Protein AF-A0A6M0CYT8-F1 (afdb_monomer_lite)

Organism: NCBI:txid2708063

Secondary structure (DSSP, 8-state):
--S-S-EEEEEEETTEEEEEEEPPP---S-SSTT--TTHHHHH--HHHHHHHHHHHHHTHHHHHHHHHHHT--HHHHHHHHHTT-TT--GGG---------PPPEEEETTTEEEE--SEEEEE-TTSS-EEEEESPPPHHHHHHHHHHHHHHH-HHHHHTTTHHHHHHH-SS-HHHHHH-HHHHHHHHHHHHHHTT-S---------

pLDDT: mean 87.31, std 11.35, range [40.25, 97.69]

Structure (mmCIF, N/CA/C/O backbone):
data_AF-A0A6M0CYT8-F1
#
_entry.id   AF-A0A6M0CYT8-F1
#
loop_
_atom_site.group_PDB
_atom_site.id
_atom_site.type_symbol
_atom_site.label_atom_id
_atom_site.label_alt_id
_atom_site.label_comp_id
_atom_site.label_asym_id
_atom_site.label_entity_id
_atom_site.label_seq_id
_atom_site.pdbx_PDB_ins_code
_atom_site.Cartn_x
_atom_site.Cartn_y
_atom_site.Cartn_z
_atom_site.occupancy
_atom_site.B_iso_or_equiv
_atom_site.auth_seq_id
_atom_site.auth_comp_id
_atom_site.auth_asym_id
_atom_site.auth_atom_id
_atom_site.pdbx_PDB_model_num
ATOM 1 N N . PRO A 1 1 ? 0.623 5.449 7.053 1.00 43.06 1 PRO A N 1
ATOM 2 C CA . PRO A 1 1 ? 1.028 6.750 6.464 1.00 43.06 1 PRO A CA 1
ATOM 3 C C . PRO A 1 1 ? 1.103 6.767 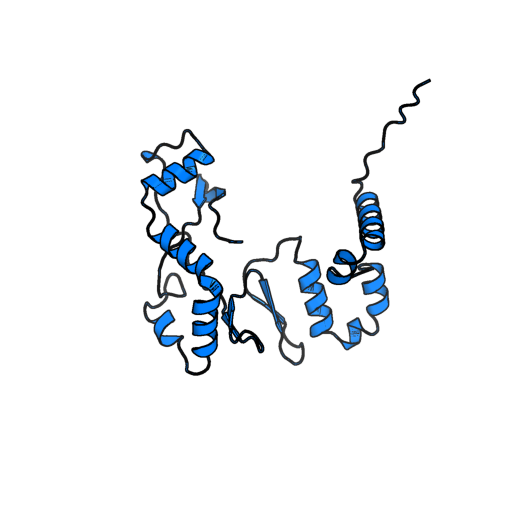4.922 1.00 43.06 1 PRO A C 1
ATOM 5 O O . PRO A 1 1 ? 1.551 7.753 4.360 1.00 43.06 1 PRO A O 1
ATOM 8 N N . PRO A 1 2 ? 0.608 5.729 4.225 1.00 44.44 2 PRO A N 1
ATOM 9 C CA . PRO A 1 2 ? -0.152 5.992 2.986 1.00 44.44 2 PRO A CA 1
ATOM 10 C C . PRO A 1 2 ? -1.570 5.395 2.997 1.00 44.44 2 PRO A C 1
ATOM 12 O O . PRO A 1 2 ? -2.286 5.483 2.012 1.00 44.44 2 PRO A O 1
ATOM 15 N N . MET A 1 3 ? -1.973 4.735 4.090 1.00 51.16 3 MET A N 1
ATOM 16 C CA . MET A 1 3 ? -3.222 3.952 4.150 1.00 51.16 3 MET A CA 1
ATOM 17 C C . MET A 1 3 ? -4.003 4.142 5.455 1.00 51.16 3 MET A C 1
ATOM 19 O O . MET A 1 3 ? -4.868 3.332 5.767 1.00 51.16 3 MET A O 1
ATOM 23 N N . SER A 1 4 ? -3.651 5.146 6.259 1.00 54.53 4 SER A N 1
ATOM 24 C CA . SER A 1 4 ? -4.116 5.249 7.648 1.00 54.53 4 SER A CA 1
ATOM 25 C C . SER A 1 4 ? -4.574 6.640 8.060 1.00 54.53 4 SER A C 1
ATOM 27 O O . SER A 1 4 ? -4.881 6.822 9.224 1.00 54.53 4 SER A O 1
ATOM 29 N N . VAL A 1 5 ? -4.577 7.626 7.158 1.00 68.44 5 VAL A N 1
ATOM 30 C CA . VAL A 1 5 ? -5.128 8.938 7.516 1.00 68.44 5 VAL A CA 1
ATOM 31 C C . VAL A 1 5 ? -6.653 8.836 7.436 1.00 68.44 5 VAL A C 1
ATOM 33 O O . VAL A 1 5 ? -7.154 8.365 6.404 1.00 68.44 5 VAL A O 1
ATOM 36 N N . PRO A 1 6 ? -7.383 9.240 8.492 1.00 79.19 6 PRO A N 1
ATOM 37 C CA . PRO A 1 6 ? -8.833 9.268 8.458 1.00 79.19 6 PRO A CA 1
ATOM 38 C C . PRO A 1 6 ? -9.344 10.120 7.296 1.00 79.19 6 PRO A C 1
ATOM 40 O O . PRO A 1 6 ? -8.908 11.253 7.100 1.00 79.19 6 PRO A O 1
ATOM 43 N N . HIS A 1 7 ? -10.261 9.554 6.527 1.00 84.56 7 HIS A N 1
ATOM 44 C CA . HIS A 1 7 ? -10.969 10.190 5.429 1.00 84.56 7 HIS A CA 1
ATOM 45 C C . HIS A 1 7 ? -12.468 9.951 5.590 1.00 84.56 7 HIS A C 1
ATOM 47 O O . HIS A 1 7 ? -12.890 9.031 6.296 1.00 84.56 7 HIS A O 1
ATOM 53 N N . LEU A 1 8 ? -13.262 10.821 4.967 1.00 89.69 8 LEU A N 1
ATOM 54 C CA . LEU A 1 8 ? -14.717 10.765 4.980 1.00 89.69 8 LEU A CA 1
ATOM 55 C C . LEU A 1 8 ? -15.213 10.231 3.634 1.00 89.69 8 LEU A C 1
ATOM 57 O O . LEU A 1 8 ? -15.073 10.900 2.614 1.00 89.69 8 LEU A O 1
ATOM 61 N N . ASP A 1 9 ? -15.811 9.044 3.657 1.00 89.56 9 ASP A N 1
ATOM 62 C CA . ASP A 1 9 ? -16.339 8.355 2.481 1.00 89.56 9 ASP A CA 1
ATOM 63 C C . ASP A 1 9 ? -17.861 8.236 2.546 1.00 89.56 9 ASP A C 1
ATOM 65 O O . ASP A 1 9 ? -18.441 7.983 3.603 1.00 89.56 9 ASP A O 1
ATOM 69 N N . THR A 1 10 ? -18.509 8.296 1.383 1.00 90.38 10 THR A N 1
ATOM 70 C CA . THR A 1 10 ? -19.904 7.863 1.235 1.00 90.38 10 THR A CA 1
ATOM 71 C C . THR A 1 10 ? -19.948 6.393 0.829 1.00 90.38 10 THR A C 1
ATOM 73 O O . THR A 1 10 ? -19.269 5.975 -0.109 1.00 90.38 10 THR A O 1
ATOM 76 N N . ARG A 1 11 ? -20.776 5.594 1.506 1.00 87.19 11 ARG A N 1
ATOM 77 C CA . ARG A 1 11 ? -21.070 4.203 1.142 1.00 87.19 11 ARG A CA 1
ATOM 78 C C . ARG A 1 11 ? -22.563 3.982 1.005 1.00 87.19 11 ARG A C 1
ATOM 80 O O . ARG A 1 11 ? -23.353 4.573 1.728 1.00 87.19 11 ARG A O 1
ATOM 87 N N . VAL A 1 12 ? -22.934 3.072 0.114 1.00 88.12 12 VAL A N 1
ATOM 88 C CA . VAL A 1 12 ? -24.299 2.558 0.009 1.00 88.12 12 VAL A CA 1
ATOM 89 C C . VAL A 1 12 ? -24.274 1.112 0.486 1.00 88.12 12 VAL A C 1
ATOM 91 O O . VAL A 1 12 ? -23.640 0.267 -0.143 1.00 88.12 12 VAL A O 1
ATOM 94 N N . VAL A 1 13 ? -24.914 0.843 1.622 1.00 82.56 13 VAL A N 1
ATOM 95 C CA . VAL A 1 13 ? -25.005 -0.491 2.232 1.00 82.56 13 VAL A CA 1
ATOM 96 C C . VAL A 1 13 ? -26.479 -0.853 2.327 1.00 82.56 13 VAL A C 1
ATOM 98 O O . VAL A 1 13 ? -27.261 -0.090 2.888 1.00 82.56 13 VAL A O 1
ATOM 101 N N . ASP A 1 14 ? -26.873 -1.977 1.727 1.00 86.00 14 ASP A N 1
ATOM 102 C CA . ASP A 1 14 ? -28.266 -2.449 1.690 1.00 86.00 14 ASP A CA 1
ATOM 103 C C . ASP A 1 14 ? -29.267 -1.373 1.222 1.00 86.00 14 ASP A C 1
ATOM 105 O O . ASP A 1 14 ? -30.348 -1.195 1.783 1.00 86.00 14 ASP A O 1
ATOM 109 N N . GLY A 1 15 ? -28.874 -0.593 0.207 1.00 91.00 15 GLY A N 1
ATOM 110 C CA . GLY A 1 15 ? -29.683 0.498 -0.349 1.00 91.00 15 GLY A CA 1
ATOM 111 C C . GLY A 1 15 ? -29.746 1.764 0.513 1.00 91.00 15 GLY A C 1
ATOM 112 O O . GLY A 1 15 ? -30.404 2.726 0.126 1.00 91.00 15 GLY A O 1
ATOM 113 N N . LYS A 1 16 ? -29.053 1.801 1.657 1.00 90.31 16 LYS A N 1
ATOM 114 C CA . LYS A 1 16 ? -28.963 2.977 2.526 1.00 90.31 16 LYS A CA 1
ATOM 115 C C . LYS A 1 16 ? -27.630 3.682 2.339 1.00 90.31 16 LYS A C 1
ATOM 117 O O . LYS A 1 16 ? -26.566 3.085 2.499 1.00 90.31 16 LYS A O 1
ATOM 122 N N . THR A 1 17 ? -27.693 4.974 2.045 1.00 92.81 17 THR A N 1
ATOM 123 C CA . THR A 1 17 ? -26.518 5.845 2.039 1.00 92.81 17 THR A CA 1
ATOM 124 C C . THR A 1 17 ? -26.042 6.063 3.473 1.00 92.81 17 THR A C 1
ATOM 126 O O . THR A 1 17 ? -26.834 6.349 4.367 1.00 92.81 17 THR A O 1
ATOM 129 N N . SER A 1 18 ? -24.749 5.891 3.710 1.00 89.81 18 SER A N 1
ATOM 130 C CA . SER A 1 18 ? -24.083 6.052 5.001 1.00 89.81 18 SER A CA 1
ATOM 131 C C . SER A 1 18 ? -22.758 6.777 4.803 1.00 89.81 18 SER A C 1
ATOM 133 O O . SER A 1 18 ? -22.112 6.631 3.764 1.00 89.81 18 SER A O 1
ATOM 135 N N . LEU A 1 19 ? -22.341 7.538 5.810 1.00 92.12 19 LEU A N 1
ATOM 136 C CA . LEU A 1 19 ? -21.010 8.130 5.862 1.00 92.12 19 LEU A CA 1
ATOM 137 C C . LEU A 1 19 ? -20.100 7.257 6.724 1.00 92.12 19 LEU A C 1
ATOM 139 O O . LEU A 1 19 ? -20.507 6.766 7.775 1.00 92.12 19 LEU A O 1
ATOM 143 N N . LEU A 1 20 ? -18.865 7.063 6.275 1.00 91.62 20 LEU A N 1
ATOM 144 C CA . LEU A 1 20 ? -17.817 6.383 7.025 1.00 91.62 20 LEU A CA 1
ATOM 145 C C . LEU A 1 20 ? -16.658 7.341 7.234 1.00 91.62 20 LEU A C 1
ATOM 147 O O . LEU A 1 20 ? -16.208 7.983 6.290 1.00 91.62 20 LEU A O 1
ATOM 151 N N . PHE A 1 21 ? -16.157 7.390 8.463 1.00 91.44 21 PHE A N 1
ATOM 152 C CA . PHE A 1 21 ? -14.969 8.155 8.803 1.00 91.44 21 PHE A CA 1
ATOM 153 C C . PHE A 1 21 ? -13.913 7.252 9.432 1.00 91.44 21 PHE A C 1
ATOM 155 O O . PHE A 1 21 ? -14.195 6.513 10.377 1.00 91.44 21 PHE A O 1
ATOM 162 N N . GLY A 1 22 ? -12.702 7.291 8.887 1.00 89.31 22 GLY A N 1
ATOM 163 C CA . GLY A 1 22 ? -11.598 6.427 9.294 1.00 89.31 22 GLY A CA 1
ATOM 164 C C . GLY A 1 22 ? -10.694 6.095 8.106 1.00 89.31 22 GLY A C 1
ATOM 165 O O . GLY A 1 22 ? -10.675 6.847 7.139 1.00 89.31 22 GLY A O 1
ATOM 166 N N . PRO A 1 23 ? -9.937 4.989 8.135 1.00 85.44 23 PRO A N 1
ATOM 167 C CA . PRO A 1 23 ? -9.881 3.980 9.187 1.00 85.44 23 PRO A CA 1
ATOM 168 C C . PRO A 1 23 ? -9.092 4.457 10.412 1.00 85.44 23 PRO A C 1
ATOM 170 O O . PRO A 1 23 ? -8.107 5.174 10.276 1.00 85.44 23 PRO A O 1
ATOM 173 N N . TYR A 1 24 ? -9.488 3.975 11.589 1.00 84.88 24 TYR A N 1
ATOM 174 C CA . TYR A 1 24 ? -8.678 4.039 12.808 1.00 84.88 24 TYR A CA 1
ATOM 175 C C . TYR A 1 24 ? -7.926 2.724 12.995 1.00 84.88 24 TYR A C 1
ATOM 177 O O . TYR A 1 24 ? -8.429 1.657 12.623 1.00 84.88 24 TYR A O 1
ATOM 185 N N . ALA A 1 25 ? -6.730 2.774 13.579 1.00 83.06 25 ALA A N 1
ATOM 186 C CA . ALA A 1 25 ? -5.996 1.550 13.875 1.00 83.06 25 ALA A CA 1
ATOM 187 C C . ALA A 1 25 ? -6.733 0.709 14.932 1.00 83.06 25 ALA A C 1
ATOM 189 O O . ALA A 1 25 ? -7.191 1.215 15.955 1.00 83.06 25 ALA A O 1
ATOM 190 N N . GLY A 1 26 ? -6.810 -0.598 14.686 1.00 81.88 26 GLY A N 1
ATOM 191 C CA . GLY A 1 26 ? -7.241 -1.602 15.654 1.00 81.88 26 GLY A CA 1
ATOM 192 C C . GLY A 1 26 ? -6.118 -2.601 15.924 1.00 81.88 26 GLY A C 1
ATOM 193 O O . GLY A 1 26 ? -5.174 -2.707 15.140 1.00 81.88 26 GLY A O 1
ATOM 194 N N . PHE A 1 27 ? -6.228 -3.360 17.014 1.00 84.88 27 PHE A N 1
ATOM 195 C CA . PHE A 1 27 ? -5.292 -4.439 17.328 1.00 84.88 27 PHE A CA 1
ATOM 196 C C . PHE A 1 27 ? -5.998 -5.796 17.326 1.00 84.88 27 PHE A C 1
ATOM 198 O O . PHE A 1 27 ? -7.022 -5.991 17.979 1.00 84.88 27 PHE A O 1
ATOM 205 N N . THR A 1 28 ? -5.434 -6.754 16.594 1.00 87.19 28 THR A N 1
ATOM 206 C CA . THR A 1 28 ? -5.858 -8.154 16.614 1.00 87.19 28 THR A CA 1
ATOM 207 C C . THR A 1 28 ? -4.688 -9.051 16.226 1.00 87.19 28 THR A C 1
ATOM 209 O O . THR A 1 28 ? -3.827 -8.652 15.446 1.00 87.19 28 THR A O 1
ATOM 212 N N . THR A 1 29 ? -4.657 -10.269 16.763 1.00 89.50 29 THR A N 1
ATOM 213 C CA . THR A 1 29 ? -3.697 -11.306 16.359 1.00 89.50 29 THR A CA 1
ATOM 214 C C . THR A 1 29 ? -4.243 -12.228 15.272 1.00 89.50 29 THR A C 1
ATOM 216 O O . THR A 1 29 ? -3.505 -13.092 14.807 1.00 89.50 29 THR A O 1
ATOM 219 N N . LYS A 1 30 ? -5.511 -12.045 14.870 1.00 90.88 30 LYS A N 1
ATOM 220 C CA . LYS A 1 30 ? -6.155 -12.759 13.762 1.00 90.88 30 LYS A CA 1
ATOM 221 C C . LYS A 1 30 ? -5.718 -12.171 12.427 1.00 90.88 30 LYS A C 1
ATOM 223 O O . LYS A 1 30 ? -5.631 -10.952 12.289 1.00 90.88 30 LYS A O 1
ATOM 228 N N . PHE A 1 31 ? -5.501 -13.024 11.434 1.00 89.38 31 PHE A N 1
ATOM 229 C CA . PHE A 1 31 ? -5.198 -12.583 10.069 1.00 89.38 31 PHE A CA 1
ATOM 230 C C . PHE A 1 31 ? -6.445 -12.488 9.186 1.00 89.38 31 PHE A C 1
ATOM 232 O O . PHE A 1 31 ? -6.442 -11.750 8.201 1.00 89.38 31 PHE A O 1
ATOM 239 N N . LEU A 1 32 ? -7.510 -13.213 9.542 1.00 88.62 32 LEU A N 1
ATOM 240 C CA . LEU A 1 32 ? -8.797 -13.223 8.845 1.00 88.62 32 LEU A CA 1
ATOM 241 C C . LEU A 1 32 ? -9.945 -12.887 9.803 1.00 88.62 32 LEU A C 1
ATOM 243 O O . LEU A 1 32 ? -9.893 -13.219 10.990 1.00 88.62 32 LEU A O 1
ATOM 247 N N . LYS A 1 33 ? -11.043 -12.323 9.273 1.00 85.56 33 LYS A N 1
ATOM 248 C CA . LYS A 1 33 ? -12.243 -11.962 10.061 1.00 85.56 33 LYS A CA 1
ATOM 249 C C . LYS A 1 33 ? -12.743 -13.122 10.938 1.00 85.56 33 LYS A C 1
ATOM 251 O O . LYS A 1 33 ? -13.109 -12.909 12.092 1.00 85.56 33 LYS A O 1
ATOM 256 N N . HIS A 1 34 ? -12.690 -14.343 10.406 1.00 88.81 34 HIS A N 1
ATOM 257 C CA . HIS A 1 34 ? -13.034 -15.592 11.099 1.00 88.81 34 HIS A CA 1
ATOM 258 C C . HIS A 1 34 ? -11.799 -16.465 11.415 1.00 88.81 34 HIS A C 1
ATOM 260 O O . HIS A 1 34 ? -11.910 -17.681 11.506 1.00 88.81 34 HIS A O 1
ATOM 266 N N . GLY A 1 35 ? -10.619 -15.851 11.551 1.00 89.00 35 GLY A N 1
ATOM 267 C CA . GLY A 1 35 ? -9.344 -16.513 11.844 1.00 89.00 35 GLY A CA 1
ATOM 268 C C . GLY A 1 35 ? -9.101 -16.785 13.331 1.00 89.00 35 GLY A C 1
ATOM 269 O O . GLY A 1 35 ? -9.956 -16.524 14.190 1.00 89.00 35 GLY A O 1
ATOM 270 N N . SER A 1 36 ? -7.907 -17.292 13.641 1.00 92.62 36 SER A N 1
ATOM 271 C CA . SER A 1 36 ? -7.515 -17.703 14.990 1.00 92.62 36 SER A CA 1
ATOM 272 C C . SER A 1 36 ? -6.708 -16.624 15.703 1.00 92.62 36 SER A C 1
ATOM 274 O O . SER A 1 36 ? -5.870 -15.947 15.117 1.00 92.62 36 SER A O 1
ATOM 276 N N . PHE A 1 37 ? -6.888 -16.490 17.018 1.00 92.50 37 PHE A N 1
ATOM 277 C CA . PHE A 1 37 ? -6.005 -15.639 17.826 1.00 92.50 37 PHE A CA 1
ATOM 278 C C . PHE A 1 37 ? -4.559 -16.161 17.877 1.00 92.50 37 PHE A C 1
ATOM 280 O O . PHE A 1 37 ? -3.659 -15.430 18.291 1.00 92.50 37 PHE A O 1
ATOM 287 N N . LEU A 1 38 ? -4.343 -17.403 17.434 1.00 95.06 38 LEU A N 1
ATOM 288 C CA . LEU A 1 38 ? -3.028 -18.008 17.272 1.00 95.06 38 LEU A CA 1
ATOM 289 C C . LEU A 1 38 ? -2.388 -17.711 15.908 1.00 95.06 38 LEU A C 1
ATOM 291 O O . LEU A 1 38 ? -1.239 -18.102 15.722 1.00 95.06 38 LEU A O 1
ATOM 295 N N . ASP A 1 39 ? -3.066 -17.017 14.982 1.00 93.00 39 ASP A N 1
ATOM 296 C CA . ASP A 1 39 ? -2.532 -16.752 13.637 1.00 93.00 39 ASP A CA 1
ATOM 297 C C . ASP A 1 39 ? -1.165 -16.048 13.715 1.00 93.00 39 ASP A C 1
ATOM 299 O O . ASP A 1 39 ? -0.183 -16.541 13.159 1.00 93.00 39 ASP A O 1
ATOM 303 N N . LEU A 1 40 ? -1.061 -14.948 14.476 1.00 91.12 40 LEU A N 1
ATOM 304 C CA . LEU A 1 40 ? 0.210 -14.241 14.658 1.00 91.12 40 LEU A CA 1
ATOM 305 C C . LEU A 1 40 ? 1.284 -15.108 15.351 1.00 91.12 40 LEU A C 1
ATOM 307 O O . LEU A 1 40 ? 2.352 -15.262 14.756 1.00 91.12 40 LEU A O 1
ATOM 311 N N . PRO A 1 41 ? 1.059 -15.711 16.539 1.00 92.81 41 PRO A N 1
ATOM 312 C CA . PRO A 1 41 ? 2.054 -16.581 17.172 1.00 92.81 41 PRO A CA 1
ATOM 313 C C . PRO A 1 41 ? 2.548 -17.726 16.280 1.00 92.81 41 PRO A C 1
ATOM 315 O O . PRO A 1 41 ? 3.751 -17.950 16.179 1.00 92.81 41 PRO A O 1
ATOM 318 N N . LEU A 1 42 ? 1.637 -18.422 15.593 1.00 94.44 42 LEU A N 1
ATOM 319 C CA . LEU A 1 42 ? 1.971 -19.559 14.727 1.00 94.44 42 LEU A CA 1
ATOM 320 C C . LEU A 1 42 ? 2.622 -19.130 13.404 1.00 94.44 42 LEU A C 1
ATOM 322 O O . LEU A 1 42 ? 3.238 -19.949 12.718 1.00 94.44 42 LEU A O 1
ATOM 326 N N . SER A 1 43 ? 2.511 -17.852 13.033 1.00 92.50 43 SER A N 1
ATOM 327 C CA . SER A 1 43 ? 3.213 -17.300 11.873 1.00 92.50 43 SER A CA 1
ATOM 328 C C . SER A 1 43 ? 4.708 -17.092 12.118 1.00 92.50 43 SER A C 1
ATOM 330 O O . SER A 1 43 ? 5.477 -17.031 11.155 1.00 92.50 43 SER A O 1
ATOM 332 N N . VAL A 1 44 ? 5.140 -17.006 13.381 1.00 92.88 44 VAL A N 1
ATOM 333 C CA . VAL A 1 44 ? 6.546 -16.793 13.735 1.00 92.88 44 VAL A CA 1
ATOM 334 C C . VAL A 1 44 ? 7.342 -18.067 13.466 1.00 92.88 44 VAL A C 1
ATOM 336 O O . VAL A 1 44 ? 7.050 -19.142 13.983 1.00 92.88 44 VAL A O 1
ATOM 339 N N . ARG A 1 45 ? 8.378 -17.949 12.636 1.00 93.56 45 ARG A N 1
ATOM 340 C CA . ARG A 1 45 ? 9.273 -19.038 12.232 1.00 93.56 45 ARG A CA 1
ATOM 341 C C . ARG A 1 45 ? 10.714 -18.558 12.327 1.00 93.56 45 ARG A C 1
ATOM 343 O O . ARG A 1 45 ? 10.995 -17.393 12.070 1.00 93.56 45 ARG A O 1
ATOM 350 N N . ALA A 1 46 ? 11.662 -19.461 12.571 1.00 94.06 46 ALA A N 1
ATOM 351 C CA . ALA A 1 46 ? 13.085 -19.102 12.645 1.00 94.06 46 ALA A CA 1
ATOM 352 C C . ALA A 1 46 ? 13.566 -18.260 11.440 1.00 94.06 46 ALA A C 1
ATOM 354 O O . ALA A 1 46 ? 14.327 -17.309 11.599 1.00 94.06 46 ALA A O 1
ATOM 355 N N . GLY A 1 47 ? 13.050 -18.550 10.240 1.00 91.81 47 GLY A N 1
ATOM 356 C CA . GLY A 1 47 ? 13.384 -17.822 9.014 1.00 91.81 47 GLY A CA 1
ATOM 357 C C . GLY A 1 47 ? 12.810 -16.402 8.884 1.00 91.81 47 GLY A C 1
ATOM 358 O O . GLY A 1 47 ? 13.302 -15.654 8.040 1.00 91.81 47 GLY A O 1
ATOM 359 N N . ASN A 1 48 ? 11.800 -16.010 9.676 1.00 92.88 48 ASN A N 1
ATOM 360 C CA . ASN A 1 48 ? 11.167 -14.684 9.595 1.00 92.88 48 ASN A CA 1
ATOM 361 C C . ASN A 1 48 ? 11.372 -13.794 10.835 1.00 92.88 48 ASN A C 1
ATOM 363 O O . ASN A 1 48 ? 11.107 -12.597 10.744 1.00 92.88 48 ASN A O 1
ATOM 367 N N . ILE A 1 49 ? 11.939 -14.317 11.929 1.00 93.81 49 ILE A N 1
ATOM 368 C CA . ILE A 1 49 ? 12.250 -13.532 13.139 1.00 93.81 49 ILE A CA 1
ATOM 369 C C . ILE A 1 49 ? 13.160 -12.340 12.816 1.00 93.81 49 ILE A C 1
ATOM 371 O O . ILE A 1 49 ? 12.862 -11.216 13.208 1.00 93.81 49 ILE A O 1
ATOM 375 N N . GLY A 1 50 ? 14.246 -12.563 12.066 1.00 94.19 50 GLY A N 1
ATOM 376 C CA . GLY A 1 50 ? 15.174 -11.492 11.679 1.00 94.19 50 GLY A CA 1
ATOM 377 C C . GLY A 1 50 ? 14.474 -10.339 10.942 1.00 94.19 50 GLY A C 1
ATOM 378 O O . GLY A 1 50 ? 14.556 -9.199 11.398 1.00 94.19 50 GLY A O 1
ATOM 379 N N . PRO A 1 51 ? 13.735 -10.616 9.849 1.00 94.56 51 PRO A N 1
ATOM 380 C CA . PRO A 1 51 ? 12.921 -9.609 9.173 1.00 94.56 51 PRO A CA 1
ATOM 381 C C . PRO A 1 51 ? 11.890 -8.908 10.072 1.00 94.56 51 PRO A C 1
ATOM 383 O O . PRO A 1 51 ? 11.743 -7.691 9.975 1.00 94.56 51 PRO A O 1
ATOM 386 N N . MET A 1 52 ? 11.199 -9.637 10.958 1.00 92.62 52 MET A N 1
ATOM 387 C CA . MET A 1 52 ? 10.228 -9.047 11.893 1.00 92.62 52 MET A CA 1
ATOM 388 C C . MET A 1 52 ? 10.891 -8.056 12.856 1.00 92.62 52 MET A C 1
ATOM 390 O O . MET A 1 52 ? 10.380 -6.955 13.048 1.00 92.62 52 MET A O 1
ATOM 394 N N . LEU A 1 53 ? 12.045 -8.417 13.425 1.00 93.19 53 LEU A N 1
ATOM 395 C CA . LEU A 1 53 ? 12.800 -7.549 14.331 1.00 93.19 53 LEU A CA 1
ATOM 396 C C . LEU A 1 53 ? 13.371 -6.323 13.613 1.00 93.19 53 LEU A C 1
ATOM 398 O O . LEU A 1 53 ? 13.323 -5.225 14.157 1.00 93.19 53 LEU A O 1
ATOM 402 N N . ALA A 1 54 ? 13.868 -6.485 12.383 1.00 93.62 54 ALA A N 1
ATOM 403 C CA . ALA A 1 54 ? 14.339 -5.364 11.571 1.00 93.62 54 ALA A CA 1
ATOM 404 C C . ALA A 1 54 ? 13.217 -4.345 11.323 1.00 93.62 54 ALA A C 1
ATOM 406 O O . ALA A 1 54 ? 13.391 -3.154 11.569 1.00 93.62 54 ALA A O 1
ATOM 407 N N . VAL A 1 55 ? 12.027 -4.819 10.943 1.00 91.88 55 VAL A N 1
ATOM 408 C CA . VAL A 1 55 ? 10.849 -3.959 10.788 1.00 91.88 55 VAL A CA 1
ATOM 409 C C . VAL A 1 55 ? 10.459 -3.285 12.101 1.00 91.88 55 VAL A C 1
ATOM 411 O O . VAL A 1 55 ? 10.193 -2.082 12.103 1.00 91.88 55 VAL A O 1
ATOM 414 N N . ALA A 1 56 ? 10.461 -4.029 13.207 1.00 90.12 56 ALA A N 1
ATOM 415 C CA . ALA A 1 56 ? 10.184 -3.491 14.533 1.00 90.12 56 ALA A CA 1
ATOM 416 C C . ALA A 1 56 ? 11.247 -2.490 15.012 1.00 90.12 56 ALA A C 1
ATOM 418 O O . ALA A 1 56 ? 10.976 -1.723 15.917 1.00 90.12 56 ALA A O 1
ATOM 419 N N . ARG A 1 57 ? 12.446 -2.449 14.434 1.00 92.56 57 ARG A N 1
ATOM 420 C CA . ARG A 1 57 ? 13.427 -1.391 14.708 1.00 92.56 57 ARG A CA 1
ATOM 421 C C . ARG A 1 57 ? 13.204 -0.183 13.796 1.00 92.56 57 ARG A C 1
ATOM 423 O O . ARG A 1 57 ? 13.215 0.952 14.258 1.00 92.56 57 ARG A O 1
ATOM 430 N N . ASP A 1 58 ? 12.980 -0.432 12.509 1.00 91.56 58 ASP A N 1
ATOM 431 C CA . ASP A 1 58 ? 13.043 0.595 11.462 1.00 91.56 58 ASP A CA 1
ATOM 432 C C . ASP A 1 58 ? 11.731 1.376 11.269 1.00 91.56 58 ASP A C 1
ATOM 434 O O . ASP A 1 58 ? 11.698 2.336 10.506 1.00 91.56 58 ASP A O 1
ATOM 438 N N . ASN A 1 59 ? 10.639 0.980 11.935 1.00 89.62 59 ASN A N 1
ATOM 439 C CA . ASN A 1 59 ? 9.304 1.562 11.731 1.00 89.62 59 ASN A CA 1
ATOM 440 C C . ASN A 1 59 ? 8.678 2.096 13.030 1.00 89.62 59 ASN A C 1
ATOM 442 O O . ASN A 1 59 ? 7.464 2.018 13.219 1.00 89.62 59 ASN A O 1
ATOM 446 N N . MET A 1 60 ? 9.494 2.642 13.936 1.00 89.69 60 MET A N 1
ATOM 447 C CA . MET A 1 60 ? 9.016 3.129 15.237 1.00 89.69 60 MET A CA 1
ATOM 448 C C . MET A 1 60 ? 8.008 4.263 15.163 1.00 89.69 60 MET A C 1
ATOM 450 O O . MET A 1 60 ? 7.032 4.229 15.910 1.00 89.69 60 MET A O 1
ATOM 454 N N . ASP A 1 61 ? 8.153 5.184 14.216 1.00 89.25 61 ASP A N 1
ATOM 455 C CA . ASP A 1 61 ? 7.163 6.245 14.023 1.00 89.25 61 ASP A CA 1
ATOM 456 C C . ASP A 1 61 ? 5.794 5.678 13.638 1.00 89.25 61 ASP A C 1
ATOM 458 O O . ASP A 1 61 ? 4.765 6.095 14.171 1.00 89.25 61 ASP A O 1
ATOM 462 N N . LEU A 1 62 ? 5.778 4.666 12.764 1.00 87.25 62 LEU A N 1
ATOM 463 C CA . LEU A 1 62 ? 4.549 3.987 12.374 1.00 87.25 62 LEU A CA 1
ATOM 464 C C . LEU A 1 62 ? 3.935 3.223 13.546 1.00 87.25 62 LEU A C 1
ATOM 466 O O . LEU A 1 62 ? 2.741 3.356 13.798 1.00 87.25 62 LEU A O 1
ATOM 470 N N . THR A 1 63 ? 4.728 2.437 14.270 1.00 87.00 63 THR A N 1
ATOM 471 C CA . THR A 1 63 ? 4.230 1.693 15.433 1.00 87.00 63 THR A CA 1
ATOM 472 C C . THR A 1 63 ? 3.664 2.642 16.481 1.00 87.00 63 THR A C 1
ATOM 474 O O . THR A 1 63 ? 2.559 2.418 16.967 1.00 87.00 63 THR A O 1
ATOM 477 N N . LYS A 1 64 ? 4.368 3.738 16.781 1.00 89.00 64 LYS A N 1
ATOM 478 C CA . LYS A 1 64 ? 3.900 4.774 17.705 1.00 89.00 64 LYS A CA 1
ATOM 479 C C . LYS A 1 64 ? 2.579 5.383 17.237 1.00 89.00 64 LYS A C 1
ATOM 481 O O . LYS A 1 64 ? 1.655 5.504 18.036 1.00 89.00 64 LYS A O 1
ATOM 486 N N . TYR A 1 65 ? 2.475 5.716 15.952 1.00 88.06 65 TYR A N 1
ATOM 487 C CA . TYR A 1 65 ? 1.242 6.227 15.361 1.00 88.06 65 TYR A CA 1
ATOM 488 C C . TYR A 1 65 ? 0.080 5.231 15.515 1.00 88.06 65 TYR A C 1
ATOM 490 O O . TYR A 1 65 ? -0.971 5.593 16.038 1.00 88.06 65 TYR A O 1
ATOM 498 N N . LEU A 1 66 ? 0.276 3.959 15.156 1.00 87.88 66 LEU A N 1
ATOM 499 C CA . LEU A 1 66 ? -0.761 2.925 15.273 1.00 87.88 66 LEU A CA 1
ATOM 500 C C . LEU A 1 66 ? -1.187 2.690 16.726 1.00 87.88 66 LEU A C 1
ATOM 502 O O . LEU A 1 66 ? -2.377 2.560 16.994 1.00 87.88 66 LEU A O 1
ATOM 506 N N . VAL A 1 67 ? -0.241 2.673 17.669 1.00 88.00 67 VAL A N 1
ATOM 507 C CA . VAL A 1 67 ? -0.556 2.572 19.101 1.00 88.00 67 VAL A CA 1
ATOM 508 C C . VAL A 1 67 ? -1.392 3.768 19.548 1.00 88.00 67 VAL A C 1
ATOM 510 O O . VAL A 1 67 ? -2.393 3.580 20.234 1.00 88.00 67 VAL A O 1
ATOM 513 N N . SER A 1 68 ? -1.036 4.983 19.119 1.00 88.25 68 SER A N 1
ATOM 514 C CA . SER A 1 68 ? -1.803 6.181 19.472 1.00 88.25 68 SER A CA 1
ATOM 515 C C . SER A 1 68 ? -3.241 6.125 18.951 1.00 88.25 68 SER A C 1
ATOM 517 O O . SER A 1 68 ? -4.163 6.421 19.700 1.00 88.25 68 SER A O 1
ATOM 519 N N . GLU A 1 69 ? -3.444 5.653 17.720 1.00 87.75 69 GLU A N 1
ATOM 520 C CA . GLU A 1 69 ? -4.762 5.468 17.102 1.00 87.75 69 GLU A CA 1
ATOM 521 C C . GLU A 1 69 ? -5.609 4.401 17.821 1.00 87.75 69 GLU A C 1
ATOM 523 O O . GLU A 1 69 ? -6.804 4.601 18.057 1.00 87.75 69 GLU A O 1
ATOM 528 N N . VAL A 1 70 ? -4.993 3.285 18.234 1.00 87.75 70 VAL A N 1
ATOM 529 C CA . VAL A 1 70 ? -5.670 2.235 19.020 1.00 87.75 70 VAL A CA 1
ATOM 530 C C . VAL A 1 70 ? -6.131 2.777 20.374 1.00 87.75 70 VAL A C 1
ATOM 532 O O . VAL A 1 70 ? -7.218 2.437 20.839 1.00 87.75 70 VAL A O 1
ATOM 535 N N . MET A 1 71 ? -5.322 3.636 20.997 1.00 90.31 71 MET A N 1
ATOM 536 C CA . MET A 1 71 ? -5.613 4.234 22.301 1.00 90.31 71 MET A CA 1
ATOM 537 C C . MET A 1 71 ? -6.621 5.390 22.246 1.00 90.31 71 MET A C 1
ATOM 539 O O . MET A 1 71 ? -7.037 5.861 23.304 1.00 90.31 71 MET A O 1
ATOM 543 N N . GLN A 1 72 ? -7.030 5.851 21.057 1.00 90.12 72 GLN A N 1
ATOM 544 C CA . GLN A 1 72 ? -7.975 6.962 20.946 1.00 90.12 72 GLN A CA 1
ATOM 545 C C . GLN A 1 72 ? -9.340 6.632 21.562 1.00 90.12 72 GLN A C 1
ATOM 547 O O . GLN A 1 72 ? -9.905 5.550 21.358 1.00 90.12 72 GLN A O 1
ATOM 552 N N . SER A 1 73 ? -9.910 7.603 22.274 1.00 92.31 73 SER A N 1
ATOM 553 C CA . SER A 1 73 ? -11.295 7.555 22.744 1.00 92.31 73 SER A CA 1
ATOM 554 C C . SER A 1 73 ? -12.278 7.884 21.612 1.00 92.31 73 SER A C 1
ATOM 556 O O . SER A 1 73 ? -11.909 8.467 20.594 1.00 92.31 73 SER A O 1
ATOM 558 N N . MET A 1 74 ? -13.560 7.540 21.781 1.00 91.06 74 MET A N 1
ATOM 559 C CA . MET A 1 74 ? -14.604 7.945 20.824 1.00 91.06 74 MET A CA 1
ATOM 560 C C . MET A 1 74 ? -14.673 9.472 20.662 1.00 91.06 74 MET A C 1
ATOM 562 O O . MET A 1 74 ? -14.877 9.965 19.559 1.00 91.06 74 MET A O 1
ATOM 566 N N . GLU A 1 75 ? -14.447 10.225 21.738 1.00 93.06 75 GLU A N 1
ATOM 567 C CA . GLU A 1 75 ? -14.449 11.689 21.707 1.00 93.06 75 GLU A CA 1
ATOM 568 C C . GLU A 1 75 ? -13.310 12.254 20.849 1.00 93.06 75 GLU A C 1
ATOM 570 O O . GLU A 1 75 ? -13.557 13.112 20.008 1.00 93.06 75 GLU A O 1
ATOM 575 N N . GLN A 1 76 ? -12.092 11.715 20.969 1.00 93.44 76 GLN A N 1
ATOM 576 C CA . GLN A 1 76 ? -10.951 12.118 20.132 1.00 93.44 76 GLN A CA 1
ATOM 577 C C . GLN A 1 76 ? -11.181 11.793 18.648 1.00 93.44 76 GLN A C 1
ATOM 579 O O . GLN A 1 76 ? -10.809 12.563 17.755 1.00 93.44 76 GLN A O 1
ATOM 584 N N . ARG A 1 77 ? -11.840 10.661 18.369 1.00 92.75 77 ARG A N 1
ATOM 585 C CA . ARG A 1 77 ? -12.253 10.292 17.008 1.00 92.75 77 ARG A CA 1
ATOM 586 C C . ARG A 1 77 ? -13.281 11.280 16.453 1.00 92.75 77 ARG A C 1
ATOM 588 O O . ARG A 1 77 ? -13.111 11.767 15.337 1.00 92.75 77 ARG A O 1
ATOM 595 N N . LEU A 1 78 ? -14.291 11.640 17.248 1.00 94.00 78 LEU A N 1
ATOM 596 C CA . LEU A 1 78 ? -15.295 12.646 16.889 1.00 94.00 78 LEU A CA 1
ATOM 597 C C . LEU A 1 78 ? -14.689 14.042 16.707 1.00 94.00 78 LEU A C 1
ATOM 599 O O . LEU A 1 78 ? -15.088 14.761 15.796 1.00 94.00 78 LEU A O 1
ATOM 603 N N . GLU A 1 79 ? -13.707 14.433 17.519 1.00 94.38 79 GLU A N 1
ATOM 604 C CA . GLU A 1 79 ? -12.981 15.693 17.335 1.00 94.38 79 GLU A CA 1
ATOM 605 C C . GLU A 1 79 ? -12.247 15.711 15.988 1.00 94.38 79 GLU A C 1
ATOM 607 O O . GLU A 1 79 ? -12.314 16.693 15.249 1.00 94.38 79 GLU A O 1
ATOM 612 N N . SER A 1 80 ? -11.612 14.593 15.623 1.00 92.94 80 SER A N 1
ATOM 613 C CA . SER A 1 80 ? -10.960 14.438 14.320 1.00 92.94 80 SER A CA 1
ATOM 614 C C . SER A 1 80 ? -11.966 14.527 13.170 1.00 92.94 80 SER A C 1
ATOM 616 O O . SER A 1 80 ? -11.694 15.200 12.179 1.00 92.94 80 SER A O 1
ATOM 618 N N . LEU A 1 81 ? -13.144 13.913 13.319 1.00 94.06 81 LEU A N 1
ATOM 619 C CA . LEU A 1 81 ? -14.239 14.009 12.351 1.00 94.06 81 LEU A CA 1
ATOM 620 C C . LEU A 1 81 ? -14.733 15.448 12.193 1.00 94.06 81 LEU A C 1
ATOM 622 O O . LEU A 1 81 ? -14.945 15.896 11.071 1.00 94.06 81 LEU A O 1
ATOM 626 N N . ARG A 1 82 ? -14.876 16.195 13.292 1.00 95.12 82 ARG A N 1
ATOM 627 C CA . ARG A 1 82 ? -15.350 17.588 13.262 1.00 95.12 82 ARG A CA 1
ATOM 628 C C . ARG A 1 82 ? -14.432 18.531 12.490 1.00 95.12 82 ARG A C 1
ATOM 630 O O . ARG A 1 82 ? -14.887 19.579 12.049 1.00 95.12 82 ARG A O 1
ATOM 637 N N . ARG A 1 83 ? -13.173 18.149 12.254 1.00 93.25 83 ARG A N 1
ATOM 638 C CA . ARG A 1 83 ? -12.274 18.880 11.343 1.00 93.25 83 ARG A CA 1
ATOM 639 C C . ARG A 1 83 ? -12.701 18.772 9.875 1.00 93.25 83 ARG A C 1
ATOM 641 O O . ARG A 1 83 ? -12.380 19.662 9.099 1.00 93.25 83 ARG A O 1
ATOM 648 N N . PHE A 1 84 ? -13.421 17.711 9.507 1.00 91.00 84 PHE A N 1
ATOM 649 C CA . PHE A 1 84 ? -13.985 17.497 8.169 1.00 91.00 84 PHE A CA 1
ATOM 650 C C . PHE A 1 84 ? -15.470 17.867 8.104 1.00 91.00 84 PHE A C 1
ATOM 652 O O . PHE A 1 84 ? -15.921 18.425 7.109 1.00 91.00 84 PHE A O 1
ATOM 659 N N . TYR A 1 85 ? -16.225 17.563 9.162 1.00 93.69 85 TYR A N 1
ATOM 660 C CA . TYR A 1 85 ? -17.657 17.829 9.265 1.00 93.69 85 TYR A CA 1
ATOM 661 C C . TYR A 1 85 ? -18.006 18.428 10.641 1.00 93.69 85 TYR A C 1
ATOM 663 O O . TYR A 1 85 ? -18.324 17.685 11.574 1.00 93.69 85 TYR A O 1
ATOM 671 N N . PRO A 1 86 ? -17.938 19.766 10.796 1.00 94.75 86 PRO A N 1
ATOM 672 C CA . PRO A 1 86 ? -18.086 20.442 12.091 1.00 94.75 86 PRO A CA 1
ATOM 673 C C . PRO A 1 86 ? -19.400 20.158 12.827 1.00 94.75 86 PRO A C 1
ATOM 675 O O . PRO A 1 86 ? -19.428 20.153 14.056 1.00 94.75 86 PRO A O 1
ATOM 678 N N . GLU A 1 87 ? -20.474 19.880 12.090 1.00 94.69 87 GLU A N 1
ATOM 679 C CA . GLU A 1 87 ? -21.811 19.622 12.637 1.00 94.69 87 GLU A CA 1
ATOM 680 C C . GLU A 1 87 ? -22.011 18.172 13.115 1.00 94.69 87 GLU A C 1
ATOM 682 O O . GLU A 1 87 ? -23.108 17.802 13.532 1.00 94.69 87 GLU A O 1
ATOM 687 N N . ALA A 1 88 ? -20.967 17.333 13.084 1.00 94.31 88 ALA A N 1
ATOM 688 C CA . ALA A 1 88 ? -21.044 15.949 13.537 1.00 94.31 88 ALA A CA 1
ATOM 689 C C . ALA A 1 88 ? -21.479 15.839 15.015 1.00 94.31 88 ALA A C 1
ATOM 691 O O . ALA A 1 88 ? -20.744 16.210 15.947 1.00 94.31 88 ALA A O 1
ATOM 692 N N . LYS A 1 89 ? -22.665 15.258 15.232 1.00 94.50 89 LYS A N 1
ATOM 693 C CA . LYS A 1 89 ? -23.216 14.942 16.556 1.00 94.50 89 LYS A CA 1
ATOM 694 C C . LYS A 1 89 ? -22.838 13.528 16.962 1.00 94.50 89 LYS A C 1
ATOM 696 O O . LYS A 1 89 ? -22.942 12.613 16.163 1.00 94.50 89 LYS A O 1
ATOM 701 N N . ALA A 1 90 ? -22.434 13.328 18.213 1.00 94.00 90 ALA A N 1
ATOM 702 C CA . ALA A 1 90 ? -21.950 12.027 18.682 1.00 94.00 90 ALA A CA 1
ATOM 703 C C . ALA A 1 90 ? -22.975 10.888 18.508 1.00 94.00 90 ALA A C 1
ATOM 705 O O . ALA A 1 90 ? -22.589 9.768 18.198 1.00 94.00 90 ALA A O 1
ATOM 706 N N . GLU A 1 91 ? -24.264 11.187 18.679 1.00 95.38 91 GLU A N 1
ATOM 707 C CA . GLU A 1 91 ? -25.382 10.236 18.582 1.00 95.38 91 GLU A CA 1
ATOM 708 C C . GLU A 1 91 ? -25.591 9.638 17.182 1.00 95.38 91 GLU A C 1
ATOM 710 O O . GLU A 1 91 ? -26.102 8.525 17.067 1.00 95.38 91 GLU A O 1
ATOM 715 N N . ASP A 1 92 ? -25.128 10.324 16.135 1.00 93.88 92 ASP A N 1
ATOM 716 C CA . ASP A 1 92 ? -25.249 9.866 14.747 1.00 93.88 92 ASP A CA 1
ATOM 717 C C . ASP A 1 92 ? -24.130 8.890 14.345 1.00 93.88 92 ASP A C 1
ATOM 719 O O . ASP A 1 92 ? -24.174 8.287 13.269 1.00 93.88 92 ASP A O 1
ATOM 723 N N . TRP A 1 93 ? -23.109 8.725 15.193 1.00 93.62 93 TRP A N 1
ATOM 724 C CA . TRP A 1 93 ? -21.900 7.974 14.867 1.00 93.62 93 TRP A CA 1
ATOM 725 C C . TRP A 1 93 ? -21.686 6.812 15.824 1.00 93.62 93 TRP A C 1
ATOM 727 O O . TRP A 1 93 ? -21.720 6.944 17.045 1.00 93.62 93 TRP A O 1
ATOM 737 N N . ARG A 1 94 ? -21.362 5.655 15.250 1.00 91.75 94 ARG A N 1
ATOM 738 C CA . ARG A 1 94 ? -20.942 4.472 15.998 1.00 91.75 94 ARG A CA 1
ATOM 739 C C . ARG A 1 94 ? -19.693 3.873 15.379 1.00 91.75 94 ARG A C 1
ATOM 741 O O . ARG A 1 94 ? -19.450 4.017 14.182 1.00 91.75 94 ARG A O 1
ATOM 748 N N . LEU A 1 95 ? -18.910 3.188 16.202 1.00 90.12 95 LEU A N 1
ATOM 749 C CA . LEU A 1 95 ? -17.752 2.448 15.723 1.00 90.12 95 LEU A CA 1
ATOM 750 C C . LEU A 1 95 ? -18.209 1.179 15.014 1.00 90.12 95 LEU A C 1
ATOM 752 O O . LEU A 1 95 ? -19.012 0.421 15.551 1.00 90.12 95 LEU A O 1
ATOM 756 N N . GLU A 1 96 ? -17.641 0.942 13.837 1.00 87.75 96 GLU A N 1
ATOM 757 C CA . GLU A 1 96 ? -17.839 -0.287 13.082 1.00 87.75 96 GLU A CA 1
ATOM 758 C C . GLU A 1 96 ? -16.499 -0.916 12.714 1.00 87.75 96 GLU A C 1
ATOM 760 O O . GLU A 1 96 ? -15.535 -0.237 12.351 1.00 87.75 96 GLU A O 1
ATOM 765 N N . VAL A 1 97 ? -16.434 -2.244 12.797 1.00 84.69 97 VAL A N 1
ATOM 766 C CA . VAL A 1 97 ? -15.220 -2.996 12.469 1.00 84.69 97 VAL A CA 1
ATOM 767 C C . VAL A 1 97 ? -15.155 -3.203 10.955 1.00 84.69 97 VAL A C 1
ATOM 769 O O . VAL A 1 97 ? -15.763 -4.122 10.409 1.00 84.69 97 VAL A O 1
ATOM 772 N N . ALA A 1 98 ? -14.377 -2.355 10.280 1.00 77.44 98 ALA A N 1
ATOM 773 C CA . ALA A 1 98 ? -14.271 -2.302 8.817 1.00 77.44 98 ALA A CA 1
ATOM 774 C C . ALA A 1 98 ? -13.484 -3.466 8.170 1.00 77.44 98 ALA A C 1
ATOM 776 O O . ALA A 1 98 ? -13.399 -3.551 6.946 1.00 77.44 98 ALA A O 1
ATOM 777 N N . GLY A 1 99 ? -12.912 -4.373 8.968 1.00 80.69 99 GLY A N 1
ATOM 778 C CA . GLY A 1 99 ? -12.181 -5.547 8.489 1.00 80.69 99 GLY A CA 1
ATOM 779 C C . GLY A 1 99 ? -10.799 -5.690 9.117 1.00 80.69 99 GLY A C 1
ATOM 780 O O . GLY A 1 99 ? -10.480 -5.056 10.119 1.00 80.69 99 GLY A O 1
ATOM 781 N N . GLN A 1 100 ? -9.986 -6.571 8.538 1.00 80.50 100 GLN A N 1
ATOM 782 C CA . GLN A 1 100 ? -8.629 -6.849 8.998 1.00 80.50 100 GLN A CA 1
ATOM 783 C C . GLN A 1 100 ? -7.674 -6.785 7.820 1.00 80.50 100 GLN A C 1
ATOM 785 O O . GLN A 1 100 ? -7.973 -7.281 6.733 1.00 80.50 100 GLN A O 1
ATOM 790 N N . ARG A 1 101 ? -6.516 -6.173 8.053 1.00 80.06 101 ARG A N 1
ATOM 791 C CA . ARG A 1 101 ? -5.469 -6.050 7.052 1.00 80.06 101 ARG A CA 1
ATOM 792 C C . ARG A 1 101 ? -4.137 -6.430 7.668 1.00 80.06 101 ARG A C 1
ATOM 794 O O . ARG A 1 101 ? -3.687 -5.793 8.614 1.00 80.06 101 ARG A O 1
ATOM 801 N N . VAL A 1 102 ? -3.504 -7.446 7.095 1.00 83.81 102 VAL A N 1
ATOM 802 C CA . VAL A 1 102 ? -2.145 -7.850 7.455 1.00 83.81 102 VAL A CA 1
ATOM 803 C C . VAL A 1 102 ? -1.164 -7.145 6.524 1.00 83.81 102 VAL A C 1
ATOM 805 O O . VAL A 1 102 ? -1.417 -7.028 5.323 1.00 83.81 102 VAL A O 1
ATOM 808 N N . GLN A 1 103 ? -0.051 -6.663 7.078 1.00 83.81 103 GLN A N 1
ATOM 809 C CA . GLN A 1 103 ? 1.019 -6.051 6.297 1.00 83.81 103 GLN A CA 1
ATOM 810 C C . GLN A 1 103 ? 2.124 -7.065 5.999 1.00 83.81 103 GLN A C 1
ATOM 812 O O . GLN A 1 103 ? 2.529 -7.831 6.872 1.00 83.81 103 GLN A O 1
ATOM 817 N N . ILE A 1 104 ? 2.624 -7.056 4.764 1.00 85.75 104 ILE A N 1
ATOM 818 C CA . ILE A 1 104 ? 3.697 -7.952 4.328 1.00 85.75 104 ILE A CA 1
ATOM 819 C C . ILE A 1 104 ? 5.047 -7.424 4.827 1.00 85.75 104 ILE A C 1
ATOM 821 O O . ILE A 1 104 ? 5.379 -6.252 4.631 1.00 85.75 104 ILE A O 1
ATOM 825 N N . ILE A 1 105 ? 5.845 -8.314 5.421 1.00 89.19 105 ILE A N 1
ATOM 826 C CA . ILE A 1 105 ? 7.258 -8.079 5.727 1.00 89.19 105 ILE A CA 1
ATOM 827 C C . ILE A 1 105 ? 8.100 -8.858 4.721 1.00 89.19 105 ILE A C 1
ATOM 829 O O . ILE A 1 105 ? 8.023 -10.086 4.653 1.00 89.19 105 ILE A O 1
ATOM 833 N N . LYS A 1 106 ? 8.917 -8.144 3.948 1.00 86.94 106 LYS A N 1
ATOM 834 C CA . LYS A 1 106 ? 9.827 -8.733 2.963 1.00 86.94 106 LYS A CA 1
ATOM 835 C C . LYS A 1 106 ? 11.233 -8.800 3.533 1.00 86.94 106 LYS A C 1
ATOM 837 O O . LYS A 1 106 ? 11.676 -7.877 4.212 1.00 86.94 106 LYS A O 1
ATOM 842 N N . LYS A 1 107 ? 11.949 -9.883 3.232 1.00 89.81 107 LYS A N 1
ATOM 843 C CA . LYS A 1 107 ? 13.376 -9.988 3.536 1.00 89.81 107 LYS A CA 1
ATOM 844 C C . LYS A 1 107 ? 14.154 -9.103 2.569 1.00 89.81 107 LYS A C 1
ATOM 846 O O . LYS A 1 107 ? 14.032 -9.267 1.357 1.00 89.81 107 LYS A O 1
ATOM 851 N N . ASP A 1 108 ? 14.959 -8.202 3.112 1.00 90.44 108 ASP A N 1
ATOM 852 C CA . ASP A 1 108 ? 15.802 -7.306 2.325 1.00 90.44 108 ASP A CA 1
ATOM 853 C C . ASP A 1 108 ? 17.287 -7.630 2.565 1.00 90.44 108 ASP A C 1
ATOM 855 O O . ASP A 1 108 ? 17.682 -7.776 3.725 1.00 90.44 108 ASP A O 1
ATOM 859 N N . PRO A 1 109 ? 18.128 -7.741 1.518 1.00 88.75 109 PRO A N 1
ATOM 860 C CA . PRO A 1 109 ? 19.546 -8.065 1.684 1.00 88.75 109 PRO A CA 1
ATOM 861 C C . PRO A 1 109 ? 20.342 -7.040 2.501 1.00 88.75 109 PRO A C 1
ATOM 863 O O . PRO A 1 109 ? 21.351 -7.404 3.096 1.00 88.75 109 PRO A O 1
ATOM 866 N N . LYS A 1 110 ? 19.918 -5.769 2.522 1.00 89.50 110 LYS A N 1
ATOM 867 C CA . LYS A 1 110 ? 20.629 -4.674 3.199 1.00 89.50 110 LYS A CA 1
ATOM 868 C C . LYS A 1 110 ? 20.005 -4.334 4.547 1.00 89.50 110 LYS A C 1
ATOM 870 O O . LYS A 1 110 ? 20.717 -4.140 5.525 1.00 89.50 110 LYS A O 1
ATOM 875 N N . LYS A 1 111 ? 18.677 -4.250 4.601 1.00 87.19 111 LYS A N 1
ATOM 876 C CA . LYS A 1 111 ? 17.918 -3.833 5.788 1.00 87.19 111 LYS A CA 1
ATOM 877 C C . LYS A 1 111 ? 17.480 -5.009 6.666 1.00 87.19 111 LYS A C 1
ATOM 879 O O . LYS A 1 111 ? 17.010 -4.800 7.777 1.00 87.19 111 LYS A O 1
ATOM 884 N N . GLY A 1 112 ? 17.631 -6.250 6.199 1.00 91.31 112 GLY A N 1
ATOM 885 C CA . GLY A 1 112 ? 17.180 -7.463 6.886 1.00 91.31 112 GLY A CA 1
ATOM 886 C C . GLY A 1 112 ? 15.685 -7.721 6.691 1.00 91.31 112 GLY A C 1
ATOM 887 O O . GLY A 1 112 ? 15.299 -8.796 6.228 1.00 91.31 112 GLY A O 1
ATOM 888 N N . GLY A 1 113 ? 14.846 -6.720 6.965 1.00 91.50 113 GLY A N 1
ATOM 889 C CA . GLY A 1 113 ? 13.406 -6.750 6.724 1.00 91.50 113 GLY A CA 1
ATOM 890 C C . GLY A 1 113 ? 12.849 -5.369 6.401 1.00 91.50 113 GLY A C 1
ATOM 891 O O . GLY A 1 113 ? 13.280 -4.377 6.981 1.00 91.50 113 GLY A O 1
ATOM 892 N N . ILE A 1 114 ? 11.885 -5.301 5.487 1.00 90.88 114 ILE A N 1
ATOM 893 C CA . ILE A 1 114 ? 11.166 -4.067 5.147 1.00 90.88 114 ILE A CA 1
ATOM 894 C C . ILE A 1 114 ? 9.658 -4.306 5.179 1.00 90.88 114 ILE A C 1
ATOM 896 O O . ILE A 1 114 ? 9.183 -5.372 4.776 1.00 90.88 114 ILE A O 1
ATOM 900 N N . LEU A 1 115 ? 8.902 -3.308 5.646 1.00 87.69 115 LEU A N 1
ATOM 901 C CA . LEU A 1 115 ? 7.456 -3.282 5.446 1.00 87.69 115 LEU A CA 1
ATOM 902 C C . LEU A 1 115 ? 7.183 -2.946 3.989 1.00 87.69 115 LEU A C 1
ATOM 904 O O . LEU A 1 115 ? 7.561 -1.879 3.507 1.00 87.69 115 LEU A O 1
ATOM 908 N N . GLN A 1 116 ? 6.515 -3.861 3.301 1.00 82.38 116 GLN A N 1
ATOM 909 C CA . GLN A 1 116 ? 6.040 -3.607 1.954 1.00 82.38 116 GLN A CA 1
ATOM 910 C C . GLN A 1 116 ? 4.751 -2.805 2.053 1.00 82.38 116 GLN A C 1
ATOM 912 O O . GLN A 1 116 ? 3.826 -3.268 2.705 1.00 82.38 116 GLN A O 1
ATOM 917 N N . PHE A 1 117 ? 4.651 -1.644 1.412 1.00 77.06 117 PHE A N 1
ATOM 918 C CA . PHE A 1 117 ? 3.402 -0.880 1.319 1.00 77.06 117 PHE A CA 1
ATOM 9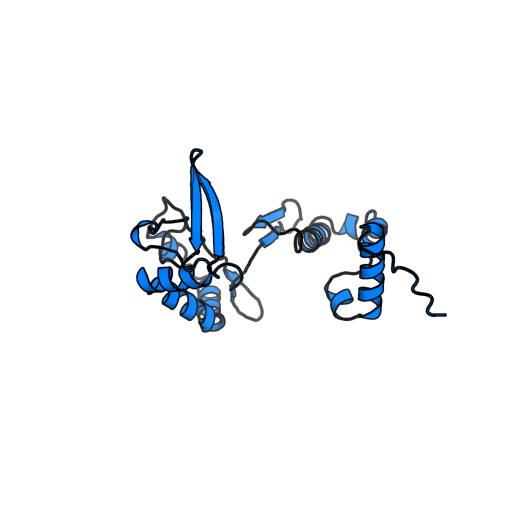19 C C . PHE A 1 117 ? 2.824 -0.975 -0.097 1.00 77.06 117 PHE A C 1
ATOM 921 O O . PHE A 1 117 ? 3.565 -1.118 -1.063 1.00 77.06 117 PHE A O 1
ATOM 928 N N . GLY A 1 118 ? 1.498 -0.869 -0.222 1.00 76.94 118 GLY A N 1
ATOM 929 C CA . GLY A 1 118 ? 0.827 -0.824 -1.526 1.00 76.94 118 GLY A CA 1
ATOM 930 C C . GLY A 1 118 ? 0.654 -2.191 -2.194 1.00 76.94 118 GLY A C 1
ATOM 931 O O . GLY A 1 118 ? 0.232 -3.149 -1.540 1.00 76.94 118 GLY A O 1
ATOM 932 N N . THR A 1 119 ? 0.902 -2.224 -3.503 1.00 80.44 119 THR A N 1
ATOM 933 C CA . THR A 1 119 ? 0.815 -3.395 -4.386 1.00 80.44 119 THR A CA 1
ATOM 934 C C . THR A 1 119 ? 2.216 -3.962 -4.608 1.00 80.44 119 THR A C 1
ATOM 936 O O . THR A 1 119 ? 3.134 -3.214 -4.927 1.00 80.44 119 THR A O 1
ATOM 939 N N . GLU A 1 120 ? 2.384 -5.270 -4.457 1.00 82.69 120 GLU A N 1
ATOM 940 C CA . GLU A 1 120 ? 3.621 -6.002 -4.733 1.00 82.69 120 GLU A CA 1
ATOM 941 C C . GLU A 1 120 ? 3.409 -6.937 -5.920 1.00 82.69 120 GLU A C 1
ATOM 943 O O . GLU A 1 120 ? 2.463 -7.727 -5.932 1.00 82.69 120 GLU A O 1
ATOM 948 N N . LEU A 1 121 ? 4.331 -6.899 -6.879 1.00 87.38 121 LEU A N 1
ATOM 949 C CA . LEU A 1 121 ? 4.406 -7.886 -7.946 1.00 87.38 121 LEU A CA 1
ATOM 950 C C . LEU A 1 121 ? 5.215 -9.105 -7.487 1.00 87.38 121 LEU A C 1
ATOM 952 O O . LEU A 1 121 ? 6.438 -9.061 -7.316 1.00 87.38 121 LEU A O 1
ATOM 956 N N . VAL A 1 122 ? 4.533 -10.236 -7.348 1.00 88.25 122 VAL A N 1
ATOM 957 C CA . VAL A 1 122 ? 5.157 -11.535 -7.100 1.00 88.25 122 VAL A CA 1
ATOM 958 C C . VAL A 1 122 ? 5.091 -12.349 -8.379 1.00 88.25 122 VAL A C 1
ATOM 960 O O . VAL A 1 122 ? 4.011 -12.614 -8.889 1.00 88.25 122 VAL A O 1
ATOM 963 N N . ALA A 1 123 ? 6.244 -12.772 -8.886 1.00 91.81 123 ALA A N 1
ATOM 964 C CA . ALA A 1 123 ? 6.318 -13.640 -10.052 1.00 91.81 123 ALA A CA 1
ATOM 965 C C . ALA A 1 123 ? 7.173 -14.870 -9.757 1.00 91.81 123 ALA A C 1
ATOM 967 O O . ALA A 1 123 ? 8.189 -14.774 -9.051 1.00 91.81 123 ALA A O 1
ATOM 968 N N . ALA A 1 124 ? 6.756 -16.009 -10.312 1.00 92.12 124 ALA A N 1
ATOM 969 C CA . ALA A 1 124 ? 7.551 -17.223 -10.356 1.00 92.12 124 ALA A CA 1
ATOM 970 C C . ALA A 1 124 ? 8.888 -16.941 -11.054 1.00 92.12 124 ALA A C 1
ATOM 972 O O . ALA A 1 124 ? 8.996 -16.054 -11.902 1.00 92.12 124 ALA A O 1
ATOM 973 N N . LYS A 1 125 ? 9.932 -17.683 -10.676 1.00 88.81 125 LYS A N 1
ATOM 974 C CA . LYS A 1 125 ? 11.285 -17.457 -11.208 1.00 88.81 125 LYS A CA 1
ATOM 975 C C . LYS A 1 125 ? 11.351 -17.642 -12.730 1.00 88.81 125 LYS A C 1
ATOM 977 O O . LYS A 1 125 ? 12.170 -17.002 -13.373 1.00 88.81 125 LYS A O 1
ATOM 982 N N . ASP A 1 126 ? 10.505 -18.509 -13.270 1.00 89.88 126 ASP A N 1
ATOM 983 C CA . ASP A 1 126 ? 10.380 -18.805 -14.697 1.00 89.88 126 ASP A CA 1
ATOM 984 C C . ASP A 1 126 ? 9.354 -17.914 -15.423 1.00 89.88 126 ASP A C 1
ATOM 986 O O . ASP A 1 126 ? 9.108 -18.116 -16.606 1.00 89.88 126 ASP A O 1
ATOM 990 N N . GLY A 1 127 ? 8.732 -16.951 -14.731 1.00 89.06 127 GLY A N 1
ATOM 991 C CA . GLY A 1 127 ? 7.730 -16.053 -15.311 1.00 89.06 127 GLY A CA 1
ATOM 992 C C . GLY A 1 127 ? 6.377 -16.703 -15.628 1.00 89.06 127 GLY A C 1
ATOM 993 O O . GLY A 1 127 ? 5.481 -16.011 -16.101 1.00 89.06 127 GLY A O 1
ATOM 994 N N . SER A 1 128 ? 6.189 -17.995 -15.333 1.00 91.00 128 SER A N 1
ATOM 995 C CA . SER A 1 128 ? 4.965 -18.746 -15.668 1.00 91.00 128 SER A CA 1
ATOM 996 C C . SER A 1 128 ? 3.716 -18.270 -14.918 1.00 91.00 128 SER A C 1
ATOM 998 O O . SER A 1 128 ? 2.590 -18.476 -15.369 1.00 91.00 128 SER A O 1
ATOM 1000 N N . LEU A 1 129 ? 3.915 -17.621 -13.770 1.00 92.50 129 LEU A N 1
ATOM 1001 C CA . LEU A 1 129 ? 2.865 -17.053 -12.940 1.00 92.50 129 LEU A CA 1
ATOM 1002 C C . LEU A 1 129 ? 3.314 -15.698 -12.404 1.00 92.50 129 LEU A C 1
ATOM 1004 O O . LEU A 1 129 ? 4.393 -15.583 -11.821 1.00 92.50 129 LEU A O 1
ATOM 1008 N N . ALA A 1 130 ? 2.438 -14.705 -12.522 1.00 92.94 130 ALA A N 1
ATOM 1009 C CA . ALA A 1 130 ? 2.570 -13.412 -11.872 1.00 92.94 130 ALA A CA 1
ATOM 1010 C C . ALA A 1 130 ? 1.285 -13.085 -11.105 1.00 92.94 130 ALA A C 1
ATOM 1012 O O . ALA A 1 130 ? 0.179 -13.332 -11.584 1.00 92.94 130 ALA A O 1
ATOM 1013 N N . ALA A 1 131 ? 1.436 -12.532 -9.907 1.00 89.81 131 ALA A N 1
ATOM 1014 C CA . ALA A 1 131 ? 0.352 -12.112 -9.039 1.00 89.81 131 ALA A CA 1
ATOM 1015 C C . ALA A 1 131 ? 0.657 -10.730 -8.460 1.00 89.81 131 ALA A C 1
ATOM 1017 O O . ALA A 1 131 ? 1.787 -10.438 -8.06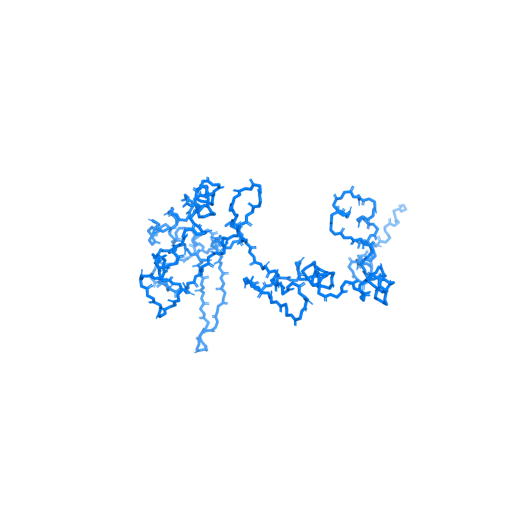7 1.00 89.81 131 ALA A O 1
ATOM 1018 N N . LEU A 1 132 ? -0.377 -9.898 -8.370 1.00 87.31 132 LEU A N 1
ATOM 1019 C CA . LEU A 1 132 ? -0.330 -8.641 -7.638 1.00 87.31 132 LEU A CA 1
ATOM 1020 C C . LEU A 1 132 ? -0.916 -8.870 -6.248 1.00 87.31 132 LEU A C 1
ATOM 1022 O O . LEU A 1 132 ? -2.078 -9.247 -6.110 1.00 87.31 132 LEU A O 1
ATOM 1026 N N . LEU A 1 133 ? -0.103 -8.662 -5.217 1.00 82.44 133 LEU A N 1
ATOM 1027 C CA . LEU A 1 133 ? -0.506 -8.803 -3.823 1.00 82.44 133 LEU A CA 1
ATOM 1028 C C . LEU A 1 133 ? -0.596 -7.431 -3.166 1.00 82.44 133 LEU A C 1
ATOM 1030 O O . LEU A 1 133 ? 0.350 -6.654 -3.212 1.00 82.44 133 LEU A O 1
ATOM 1034 N N . GLY A 1 134 ? -1.704 -7.146 -2.488 1.00 76.12 134 GLY A N 1
ATOM 1035 C CA . GLY A 1 134 ? -1.869 -5.919 -1.711 1.00 76.12 134 GLY A CA 1
ATOM 1036 C C . GLY A 1 134 ? -3.059 -5.086 -2.167 1.00 76.12 134 GLY A C 1
ATOM 1037 O O . GLY A 1 134 ? -4.067 -5.628 -2.612 1.00 76.12 134 GLY A O 1
ATOM 1038 N N . ALA A 1 135 ? -2.968 -3.766 -1.992 1.00 75.25 135 ALA A N 1
ATOM 1039 C CA . ALA A 1 135 ? -4.028 -2.872 -2.454 1.00 75.25 135 ALA A CA 1
ATOM 1040 C C . ALA A 1 135 ? -4.131 -2.927 -3.983 1.00 75.25 135 ALA A C 1
ATOM 1042 O O . ALA A 1 135 ? -3.117 -3.120 -4.655 1.00 75.25 135 ALA A O 1
ATOM 1043 N N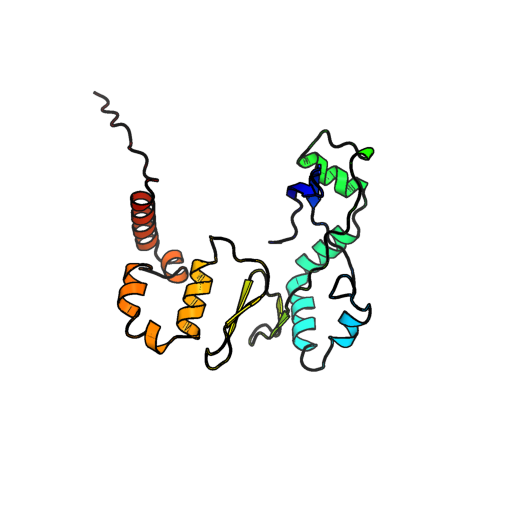 . SER A 1 136 ? -5.335 -2.730 -4.530 1.00 71.81 136 SER A N 1
ATOM 1044 C CA . SER A 1 136 ? -5.478 -2.515 -5.971 1.00 71.81 136 SER A CA 1
ATOM 1045 C C . SER A 1 136 ? -4.603 -1.324 -6.368 1.00 71.81 136 SER A C 1
ATOM 1047 O O . SER A 1 136 ? -4.712 -0.276 -5.721 1.00 71.81 136 SER A O 1
ATOM 1049 N N . PRO A 1 137 ? -3.730 -1.459 -7.378 1.00 75.75 137 PRO A N 1
ATOM 1050 C CA . PRO A 1 137 ? -2.916 -0.343 -7.812 1.00 75.75 137 PRO A CA 1
ATOM 1051 C C . PRO A 1 137 ? -3.835 0.755 -8.351 1.00 75.75 137 PRO A C 1
ATOM 1053 O O . PRO A 1 137 ? -4.763 0.494 -9.117 1.00 75.75 137 PRO A O 1
ATOM 1056 N N . GLY A 1 138 ? -3.602 1.991 -7.913 1.00 77.56 138 GLY A N 1
ATOM 1057 C CA . GLY A 1 138 ? -4.238 3.153 -8.524 1.00 77.56 138 GLY A CA 1
ATOM 1058 C C . GLY A 1 138 ? -3.700 3.376 -9.939 1.00 77.56 138 GLY A C 1
ATOM 1059 O O . GLY A 1 138 ? -2.638 2.856 -10.305 1.00 77.56 138 GLY A O 1
ATOM 1060 N N . ALA A 1 139 ? -4.399 4.193 -10.728 1.00 80.19 139 ALA A N 1
ATOM 1061 C CA . ALA A 1 139 ? -3.982 4.523 -12.093 1.00 80.19 139 ALA A CA 1
ATOM 1062 C C . ALA A 1 139 ? -2.527 5.035 -12.157 1.00 80.19 139 ALA A C 1
ATOM 1064 O O . ALA A 1 139 ? -1.779 4.657 -13.053 1.00 80.19 139 ALA A O 1
ATOM 1065 N N . SER A 1 140 ? -2.100 5.799 -11.147 1.00 79.88 140 SER A N 1
ATOM 1066 C CA . SER A 1 140 ? -0.766 6.404 -11.055 1.00 79.88 140 SER A CA 1
ATOM 1067 C C . SER A 1 140 ? 0.399 5.417 -10.935 1.00 79.88 140 SER A C 1
ATOM 1069 O O . SER A 1 140 ? 1.519 5.779 -11.273 1.00 79.88 140 SER A O 1
ATOM 1071 N N . VAL A 1 141 ? 0.167 4.188 -10.460 1.00 82.19 141 VAL A N 1
ATOM 1072 C CA . VAL A 1 141 ? 1.232 3.182 -10.248 1.00 82.19 141 VAL A CA 1
ATOM 1073 C C . VAL A 1 141 ? 1.065 1.936 -11.116 1.00 82.19 141 VAL A C 1
ATOM 1075 O O . VAL A 1 141 ? 1.987 1.133 -11.236 1.00 82.19 141 VAL A O 1
ATOM 1078 N N . THR A 1 142 ? -0.103 1.769 -11.744 1.00 88.62 142 THR A N 1
ATOM 1079 C CA . THR A 1 142 ? -0.437 0.575 -12.534 1.00 88.62 142 THR A CA 1
ATOM 1080 C C . THR A 1 142 ? 0.515 0.388 -13.711 1.00 88.62 142 THR A C 1
ATOM 1082 O O . THR A 1 142 ? 0.995 -0.719 -13.939 1.00 88.62 142 THR A O 1
ATOM 1085 N N . VAL A 1 143 ? 0.828 1.464 -14.438 1.00 90.06 143 VAL A N 1
ATOM 1086 C CA . VAL A 1 143 ? 1.705 1.400 -15.617 1.00 90.06 143 VAL A CA 1
ATOM 1087 C C . VAL A 1 143 ? 3.096 0.894 -15.237 1.00 90.06 143 VAL A C 1
ATOM 1089 O O . VAL A 1 143 ? 3.582 -0.056 -15.846 1.00 90.06 143 VAL A O 1
ATOM 1092 N N . SER A 1 144 ? 3.708 1.464 -14.197 1.00 89.38 144 SER A N 1
ATOM 1093 C CA . SER A 1 144 ? 5.030 1.048 -13.717 1.00 89.38 144 SER A CA 1
ATOM 1094 C C . SER A 1 144 ? 5.060 -0.429 -13.322 1.00 89.38 144 SER A C 1
ATOM 1096 O O . SER A 1 144 ? 5.955 -1.156 -13.749 1.00 89.38 144 SER A O 1
ATOM 1098 N N . ILE A 1 145 ? 4.041 -0.892 -12.591 1.00 90.50 145 ILE A N 1
ATOM 1099 C CA . ILE A 1 145 ? 3.903 -2.294 -12.167 1.00 90.50 145 ILE A CA 1
ATOM 1100 C C . ILE A 1 145 ? 3.771 -3.232 -13.373 1.00 90.50 145 ILE A C 1
ATOM 1102 O O . ILE A 1 145 ? 4.436 -4.265 -13.435 1.00 90.50 145 ILE A O 1
ATOM 1106 N N . MET A 1 146 ? 2.923 -2.891 -14.346 1.00 93.06 146 MET A N 1
ATOM 1107 C CA . MET A 1 146 ? 2.720 -3.728 -15.533 1.00 93.06 146 MET A CA 1
ATOM 1108 C C . MET A 1 146 ? 3.965 -3.784 -16.409 1.00 93.06 146 MET A C 1
ATOM 1110 O O . MET A 1 146 ? 4.294 -4.830 -16.966 1.00 93.06 146 MET A O 1
ATOM 1114 N N . LEU A 1 147 ? 4.690 -2.676 -16.503 1.00 93.44 147 LEU A N 1
ATOM 1115 C CA . LEU A 1 147 ? 5.946 -2.648 -17.219 1.00 93.44 147 LEU A CA 1
ATOM 1116 C C . LEU A 1 147 ? 7.051 -3.449 -16.505 1.00 93.44 147 LEU A C 1
ATOM 1118 O O . LEU A 1 147 ? 7.861 -4.073 -17.186 1.00 93.44 147 LEU A O 1
ATOM 1122 N N . GLU A 1 148 ? 7.089 -3.463 -15.167 1.00 92.31 148 GLU A N 1
ATOM 1123 C CA . GLU A 1 148 ? 7.964 -4.364 -14.396 1.00 92.31 148 GLU A CA 1
ATOM 1124 C C . GLU A 1 148 ? 7.591 -5.837 -14.639 1.00 92.31 148 GLU A C 1
ATOM 1126 O O . GLU A 1 148 ? 8.465 -6.684 -14.829 1.00 92.31 148 GLU A O 1
ATOM 1131 N N . LEU A 1 149 ? 6.291 -6.150 -14.694 1.00 94.38 149 LEU A N 1
ATOM 1132 C CA . LEU A 1 149 ? 5.798 -7.492 -15.014 1.00 94.38 149 LEU A CA 1
ATOM 1133 C C . LEU A 1 149 ? 6.271 -7.948 -16.390 1.00 94.38 149 LEU A C 1
ATOM 1135 O O . LEU A 1 149 ? 6.763 -9.070 -16.505 1.00 94.38 149 LEU A O 1
ATOM 1139 N N . ILE A 1 150 ? 6.158 -7.092 -17.408 1.00 95.06 150 ILE A N 1
ATOM 1140 C CA . ILE A 1 150 ? 6.616 -7.396 -18.769 1.00 95.06 150 ILE A CA 1
ATOM 1141 C C . ILE A 1 150 ? 8.115 -7.707 -18.776 1.00 95.06 150 ILE A C 1
ATOM 1143 O O . ILE A 1 150 ? 8.513 -8.751 -19.283 1.00 95.06 150 ILE A O 1
ATOM 1147 N N . GLU A 1 151 ? 8.939 -6.854 -18.165 1.00 92.25 151 GLU A N 1
ATOM 1148 C CA . GLU A 1 151 ? 10.393 -7.059 -18.108 1.00 92.25 151 GLU A CA 1
ATOM 1149 C C . GLU A 1 151 ? 10.780 -8.343 -17.370 1.00 92.25 151 GLU A C 1
ATOM 1151 O O . GLU A 1 151 ? 11.728 -9.025 -17.757 1.00 92.25 151 GLU A O 1
ATOM 1156 N N . ARG A 1 152 ? 10.048 -8.682 -16.305 1.00 92.75 152 ARG A N 1
ATOM 1157 C CA . ARG A 1 152 ? 10.367 -9.824 -15.448 1.00 92.75 152 ARG A CA 1
ATOM 1158 C C . ARG A 1 152 ? 9.851 -11.155 -15.987 1.00 92.75 152 ARG A C 1
ATOM 1160 O O . ARG A 1 152 ? 10.530 -12.164 -15.827 1.00 92.75 152 ARG A O 1
ATOM 1167 N N . CYS A 1 153 ? 8.655 -11.171 -16.569 1.00 96.12 153 CYS A N 1
ATOM 1168 C CA . CYS A 1 153 ? 7.979 -12.405 -16.985 1.00 96.12 153 CYS A CA 1
ATOM 1169 C C . CYS A 1 153 ? 8.129 -12.686 -18.485 1.00 96.12 153 CYS A C 1
ATOM 1171 O O . CYS A 1 153 ? 7.999 -13.833 -18.895 1.00 96.12 153 CYS A O 1
ATOM 1173 N N . PHE A 1 154 ? 8.434 -11.666 -19.293 1.00 95.44 154 PHE A N 1
ATOM 1174 C CA . PHE A 1 154 ? 8.591 -11.773 -20.747 1.00 95.44 154 PHE A CA 1
ATOM 1175 C C . PHE A 1 154 ? 9.885 -11.095 -21.235 1.00 95.44 154 PHE A C 1
ATOM 1177 O O . PHE A 1 154 ? 9.839 -10.249 -22.133 1.00 95.44 154 PHE A O 1
ATOM 1184 N N . PRO A 1 155 ? 11.057 -11.419 -20.651 1.00 94.69 155 PRO A N 1
ATOM 1185 C CA . PRO A 1 155 ? 12.298 -10.695 -20.929 1.00 94.69 155 PRO A CA 1
ATOM 1186 C C . PRO A 1 155 ? 12.722 -10.781 -22.402 1.00 94.69 155 PRO A C 1
ATOM 1188 O O . PRO A 1 155 ? 13.195 -9.795 -22.966 1.00 94.69 155 PRO A O 1
ATOM 1191 N N . GLU A 1 156 ? 12.517 -11.930 -23.052 1.00 95.69 156 GLU A N 1
ATOM 1192 C CA . GLU A 1 156 ? 12.873 -12.131 -24.463 1.00 95.69 156 GLU A CA 1
ATOM 1193 C C . GLU A 1 156 ? 11.993 -11.295 -25.397 1.00 95.69 156 GLU A C 1
ATOM 1195 O O . GLU A 1 156 ? 12.486 -10.657 -26.326 1.00 95.69 156 GLU A O 1
ATOM 1200 N N . GLN A 1 157 ? 10.686 -11.243 -25.133 1.00 96.25 157 GLN A N 1
ATOM 1201 C CA . GLN A 1 157 ? 9.748 -10.447 -25.916 1.00 96.25 157 GLN A CA 1
ATOM 1202 C C . GLN A 1 157 ? 9.982 -8.951 -25.688 1.00 96.25 157 GLN A C 1
ATOM 1204 O O . GLN A 1 157 ? 10.003 -8.188 -26.655 1.00 96.25 157 GLN A O 1
ATOM 1209 N N . ALA A 1 158 ? 10.211 -8.546 -24.434 1.00 95.38 158 ALA A N 1
ATOM 1210 C CA . ALA A 1 158 ? 10.500 -7.166 -24.056 1.00 95.38 158 ALA A CA 1
ATOM 1211 C C . ALA A 1 158 ? 11.783 -6.638 -24.719 1.00 95.38 158 ALA A C 1
ATOM 1213 O O . ALA A 1 158 ? 11.797 -5.500 -25.181 1.00 95.38 158 ALA A O 1
ATOM 1214 N N . ALA A 1 159 ? 12.833 -7.463 -24.807 1.00 94.75 159 ALA A N 1
ATOM 1215 C CA . ALA A 1 159 ? 14.086 -7.114 -25.480 1.00 94.75 159 ALA A CA 1
ATOM 1216 C C . ALA A 1 159 ? 14.029 -7.274 -27.011 1.00 94.75 159 ALA A C 1
ATOM 1218 O O . ALA A 1 159 ? 14.811 -6.646 -27.724 1.00 94.75 159 ALA A O 1
ATOM 1219 N N . GLY A 1 160 ? 13.123 -8.113 -27.515 1.00 96.88 160 GLY A N 1
ATOM 1220 C CA . GLY A 1 160 ? 12.965 -8.418 -28.932 1.00 96.88 160 GLY A CA 1
ATOM 1221 C C . GLY A 1 160 ? 11.750 -7.731 -29.548 1.00 96.88 160 GLY A C 1
ATOM 1222 O O . GLY A 1 160 ? 11.726 -6.516 -29.746 1.00 96.88 160 GLY A O 1
ATOM 1223 N N . ALA A 1 161 ? 10.736 -8.533 -29.882 1.00 97.12 161 ALA A N 1
ATOM 1224 C CA . ALA A 1 161 ? 9.600 -8.119 -30.705 1.00 97.12 161 ALA A CA 1
ATOM 1225 C C . ALA A 1 161 ? 8.809 -6.919 -30.149 1.00 97.12 161 ALA A C 1
ATOM 1227 O O . ALA A 1 161 ? 8.199 -6.184 -30.922 1.00 97.12 161 ALA A O 1
ATOM 1228 N N . TRP A 1 162 ? 8.804 -6.704 -28.830 1.00 97.69 162 TRP A N 1
ATOM 1229 C CA . TRP A 1 162 ? 8.056 -5.612 -28.199 1.00 97.69 162 TRP A CA 1
ATOM 1230 C C . TRP A 1 162 ? 8.900 -4.366 -27.941 1.00 97.69 162 TRP A C 1
ATOM 1232 O O . TRP A 1 162 ? 8.327 -3.306 -27.695 1.00 97.69 162 TRP A O 1
ATOM 1242 N N . ALA A 1 163 ? 10.231 -4.449 -28.035 1.00 95.31 163 ALA A N 1
ATOM 1243 C CA . ALA A 1 163 ? 11.135 -3.368 -27.643 1.00 95.31 163 ALA A CA 1
ATOM 1244 C C . ALA A 1 163 ? 10.817 -2.045 -28.356 1.00 95.31 163 ALA A C 1
ATOM 1246 O O . ALA A 1 163 ? 10.720 -0.994 -27.720 1.00 95.31 163 ALA A O 1
ATOM 1247 N N . ALA A 1 164 ? 10.600 -2.102 -29.675 1.00 96.38 164 ALA A N 1
ATOM 1248 C CA . ALA A 1 164 ? 10.280 -0.923 -30.476 1.00 96.38 164 ALA A CA 1
ATOM 1249 C C . ALA A 1 164 ? 8.962 -0.273 -30.030 1.00 96.38 164 ALA A C 1
ATOM 1251 O O . ALA A 1 164 ? 8.916 0.938 -29.818 1.00 96.38 164 ALA A O 1
ATOM 1252 N N . LYS A 1 165 ? 7.912 -1.078 -29.816 1.00 96.56 165 LYS A N 1
ATOM 1253 C CA . LYS A 1 165 ? 6.594 -0.567 -29.424 1.00 96.56 165 LYS A CA 1
ATOM 1254 C C . LYS A 1 165 ? 6.574 -0.053 -27.986 1.00 96.56 165 LYS A C 1
ATOM 1256 O O . LYS A 1 165 ? 5.977 0.983 -27.717 1.00 96.56 165 LYS A O 1
ATOM 1261 N N . LEU A 1 166 ? 7.257 -0.736 -27.069 1.00 94.81 166 LEU A N 1
ATOM 1262 C CA . LEU A 1 166 ? 7.397 -0.281 -25.686 1.00 94.81 166 LEU A CA 1
ATOM 1263 C C . LEU A 1 166 ? 8.122 1.064 -25.618 1.00 94.81 166 LEU A C 1
ATOM 1265 O O . LEU A 1 166 ? 7.685 1.934 -24.876 1.00 94.81 166 LEU A O 1
ATOM 1269 N N . LYS A 1 167 ? 9.173 1.264 -26.421 1.00 92.69 167 LYS A N 1
ATOM 1270 C CA . LYS A 1 167 ? 9.896 2.542 -26.494 1.00 92.69 167 LYS A CA 1
ATOM 1271 C C . LYS A 1 167 ? 9.080 3.659 -27.152 1.00 92.69 167 LYS A C 1
ATOM 1273 O O . LYS A 1 167 ? 9.244 4.817 -26.786 1.00 92.69 167 LYS A O 1
ATOM 1278 N N . GLU A 1 168 ? 8.224 3.320 -28.114 1.00 92.50 168 GLU A N 1
ATOM 1279 C CA . GLU A 1 168 ? 7.288 4.266 -28.732 1.00 92.50 168 GLU A CA 1
ATOM 1280 C C . GLU A 1 168 ? 6.261 4.781 -27.713 1.00 92.50 168 GLU A C 1
ATOM 1282 O O . GLU A 1 168 ? 6.060 5.985 -27.610 1.00 92.50 168 GLU A O 1
ATOM 1287 N N . ILE A 1 169 ? 5.643 3.879 -26.938 1.00 91.75 169 ILE A N 1
ATOM 1288 C CA . ILE A 1 169 ? 4.608 4.237 -25.952 1.00 91.75 169 ILE A CA 1
ATOM 1289 C C . ILE A 1 169 ? 5.231 4.869 -24.698 1.00 91.75 169 ILE A C 1
ATOM 1291 O O . ILE A 1 169 ? 4.700 5.830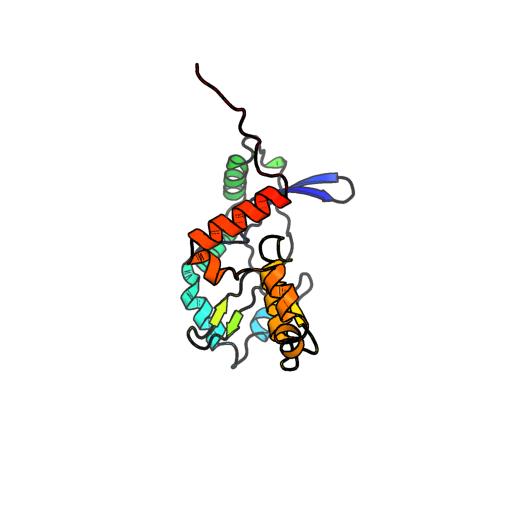 -24.149 1.00 91.75 169 ILE A O 1
ATOM 1295 N N . PHE A 1 170 ? 6.356 4.324 -24.231 1.00 91.69 170 PHE A N 1
ATOM 1296 C CA . PHE A 1 170 ? 7.027 4.721 -22.996 1.00 91.69 170 PHE A CA 1
ATOM 1297 C C . PHE A 1 170 ? 8.454 5.191 -23.314 1.00 91.69 170 PHE A C 1
ATOM 1299 O O . PHE A 1 170 ? 9.412 4.423 -23.172 1.00 91.69 170 PHE A O 1
ATOM 1306 N N . PRO A 1 171 ? 8.627 6.457 -23.737 1.00 89.81 171 PRO A N 1
ATOM 1307 C CA . PRO A 1 171 ? 9.921 6.973 -24.187 1.00 89.81 171 PRO A CA 1
ATOM 1308 C C . PRO A 1 171 ? 10.982 7.002 -23.080 1.00 89.81 171 PRO A C 1
ATOM 1310 O O . PRO A 1 171 ? 12.179 6.987 -23.370 1.00 89.81 171 PRO A O 1
ATOM 1313 N N . ALA A 1 172 ? 10.560 7.026 -21.814 1.00 90.06 172 ALA A N 1
ATOM 1314 C CA . ALA A 1 172 ? 11.439 6.958 -20.658 1.00 90.06 172 ALA A CA 1
ATOM 1315 C C . ALA A 1 172 ? 10.730 6.338 -19.448 1.00 90.06 172 ALA A C 1
ATOM 1317 O O . ALA A 1 172 ? 9.511 6.418 -19.305 1.00 90.06 172 ALA A O 1
ATOM 1318 N N . ARG A 1 173 ? 11.519 5.737 -18.549 1.00 89.88 173 ARG A N 1
ATOM 1319 C CA . ARG A 1 173 ? 11.050 5.252 -17.243 1.00 89.88 173 ARG A CA 1
ATOM 1320 C C . ARG A 1 173 ? 11.041 6.376 -16.213 1.00 89.88 173 ARG A C 1
ATOM 1322 O O . ARG A 1 173 ? 11.821 7.320 -16.309 1.00 89.88 173 ARG A O 1
ATOM 1329 N N . GLU A 1 174 ? 10.246 6.196 -15.162 1.00 86.44 174 GLU A N 1
ATOM 1330 C CA . GLU A 1 174 ? 10.127 7.109 -14.015 1.00 86.44 174 GLU A CA 1
ATOM 1331 C C . GLU A 1 174 ? 11.469 7.603 -13.451 1.00 86.44 174 GLU A C 1
ATOM 1333 O O . GLU A 1 174 ? 11.623 8.793 -13.207 1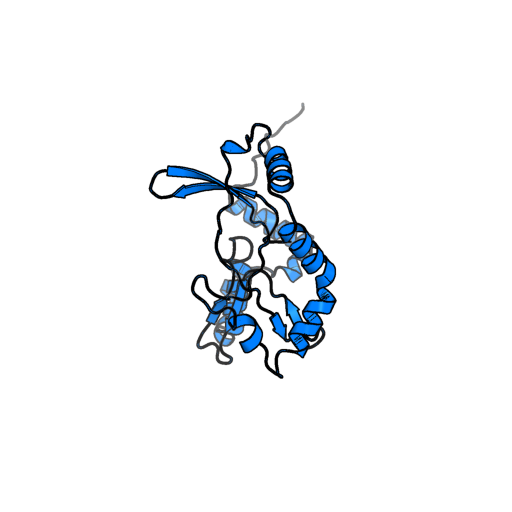.00 86.44 174 GLU A O 1
ATOM 1338 N N . LYS A 1 175 ? 12.477 6.729 -13.308 1.00 87.25 175 LYS A N 1
ATOM 1339 C CA . LYS A 1 175 ? 13.800 7.113 -12.786 1.00 87.25 175 LYS A CA 1
ATOM 1340 C C . LYS A 1 175 ? 14.539 8.087 -13.699 1.00 87.25 175 LYS A C 1
ATOM 1342 O O . LYS A 1 175 ? 15.226 8.965 -13.198 1.00 87.25 175 LYS A O 1
ATOM 1347 N N . VAL A 1 176 ? 14.400 7.919 -15.015 1.00 91.38 176 VAL A N 1
ATOM 1348 C CA . VAL A 1 176 ? 15.030 8.803 -16.005 1.00 91.38 176 VAL A CA 1
ATOM 1349 C C . VAL A 1 176 ? 14.313 10.148 -16.003 1.00 91.38 176 VAL A C 1
ATOM 1351 O O . VAL A 1 176 ? 14.963 11.180 -15.870 1.00 91.38 176 VAL A O 1
ATOM 1354 N N . LEU A 1 177 ? 12.978 10.127 -16.047 1.00 91.31 177 LEU A N 1
ATOM 1355 C CA . LEU A 1 177 ? 12.139 11.326 -15.990 1.00 91.31 177 LEU A CA 1
ATOM 1356 C C . LEU A 1 177 ? 12.362 12.137 -14.703 1.00 91.31 177 LEU A C 1
ATOM 1358 O O . LEU A 1 177 ? 12.384 13.359 -14.749 1.00 91.31 177 LEU A O 1
ATOM 1362 N N . ALA A 1 178 ? 12.588 11.472 -13.567 1.00 91.00 178 ALA A N 1
ATOM 1363 C CA . ALA A 1 178 ? 12.884 12.138 -12.299 1.00 91.00 178 ALA A CA 1
ATOM 1364 C C . ALA A 1 178 ? 14.238 12.873 -12.292 1.00 91.00 178 ALA A C 1
ATOM 1366 O O . ALA A 1 178 ? 14.428 13.791 -11.497 1.00 91.00 178 ALA A O 1
ATOM 1367 N N . SER A 1 179 ? 15.184 12.462 -13.142 1.00 94.88 179 SER A N 1
ATOM 1368 C CA . SER A 1 179 ? 16.531 13.047 -13.224 1.00 94.88 179 SER A CA 1
ATOM 1369 C C . SER A 1 179 ? 16.743 13.990 -14.411 1.00 94.88 179 SER A C 1
ATOM 1371 O O . SER A 1 179 ? 17.696 14.764 -14.399 1.00 94.88 179 SER A O 1
ATOM 1373 N N . ASP A 1 180 ? 15.884 13.931 -15.429 1.00 95.81 180 ASP A N 1
ATOM 1374 C CA . ASP A 1 180 ? 16.001 14.712 -16.660 1.00 95.81 180 ASP A CA 1
ATOM 1375 C C . ASP A 1 180 ? 14.767 15.602 -16.839 1.00 95.81 180 ASP A C 1
ATOM 1377 O O . ASP A 1 180 ? 13.739 15.194 -17.385 1.00 95.81 180 ASP A O 1
ATOM 1381 N N . ALA A 1 181 ? 14.887 16.844 -16.367 1.00 95.94 181 ALA A N 1
ATOM 1382 C CA . ALA A 1 181 ? 13.811 17.825 -16.429 1.00 95.94 181 ALA A CA 1
ATOM 1383 C C . ALA A 1 181 ? 13.400 18.153 -17.873 1.00 95.94 181 ALA A C 1
ATOM 1385 O O . ALA A 1 181 ? 12.213 18.299 -18.156 1.00 95.94 181 ALA A O 1
ATOM 1386 N N . ALA A 1 182 ? 14.358 18.243 -18.802 1.00 96.12 182 ALA A N 1
ATOM 1387 C CA . ALA A 1 182 ? 14.064 18.580 -20.192 1.00 96.12 182 ALA A CA 1
ATOM 1388 C C . ALA A 1 182 ? 13.246 17.467 -20.862 1.00 96.12 182 ALA A C 1
ATOM 1390 O O . ALA A 1 182 ? 12.247 17.739 -21.535 1.00 96.12 182 ALA A O 1
ATOM 1391 N N . LEU A 1 183 ? 13.632 16.210 -20.632 1.00 94.25 183 LEU A N 1
ATOM 1392 C CA . LEU A 1 183 ? 12.884 15.057 -21.118 1.00 94.25 183 LEU A CA 1
ATOM 1393 C C . LEU A 1 183 ? 11.505 14.950 -20.461 1.00 94.25 183 LEU A C 1
ATOM 1395 O O . LEU A 1 183 ? 10.527 14.691 -21.161 1.00 94.25 183 LEU A O 1
ATOM 1399 N N . TYR A 1 184 ? 11.415 15.187 -19.149 1.00 95.19 184 TYR A N 1
ATOM 1400 C CA . TYR A 1 184 ? 10.141 15.223 -18.434 1.00 95.19 184 TYR A CA 1
ATOM 1401 C C . TYR A 1 184 ? 9.176 16.241 -19.043 1.00 95.19 184 TYR A C 1
ATOM 1403 O O . TYR A 1 184 ? 8.055 15.877 -19.391 1.00 95.19 184 TYR A O 1
ATOM 1411 N N . HIS A 1 185 ? 9.618 17.487 -19.240 1.00 94.88 185 HIS A N 1
ATOM 1412 C CA . HIS A 1 185 ? 8.777 18.530 -19.824 1.00 94.88 185 HIS A CA 1
ATOM 1413 C C . HIS A 1 185 ? 8.318 18.167 -21.233 1.00 94.88 185 HIS A C 1
ATOM 1415 O O . HIS A 1 185 ? 7.134 18.287 -21.531 1.00 94.88 185 HIS A O 1
ATOM 1421 N N . LYS A 1 186 ? 9.218 17.640 -22.072 1.00 94.38 186 LYS A N 1
ATOM 1422 C CA . LYS A 1 186 ? 8.862 17.191 -23.421 1.00 94.38 186 LYS A CA 1
ATOM 1423 C C . LYS A 1 186 ? 7.758 16.127 -23.401 1.00 94.38 186 LYS A C 1
ATOM 1425 O O . LYS A 1 186 ? 6.790 16.251 -24.143 1.00 94.38 186 LYS A O 1
ATOM 1430 N N . VAL A 1 187 ? 7.905 15.092 -22.572 1.00 93.25 187 VAL A N 1
ATOM 1431 C CA . VAL A 1 187 ? 6.920 14.002 -22.469 1.00 93.25 187 VAL A CA 1
ATOM 1432 C C . VAL A 1 187 ? 5.604 14.500 -21.867 1.00 93.25 187 VAL A C 1
ATOM 1434 O O . VAL A 1 187 ? 4.541 14.125 -22.352 1.00 93.25 187 VAL A O 1
ATOM 1437 N N . SER A 1 188 ? 5.656 15.368 -20.851 1.00 92.56 188 SER A N 1
ATOM 1438 C CA . SER A 1 188 ? 4.459 15.965 -20.245 1.00 92.56 188 SER A CA 1
ATOM 1439 C C . SER A 1 188 ? 3.665 16.762 -21.273 1.00 92.56 188 SER A C 1
ATOM 1441 O O . SER A 1 188 ? 2.486 16.491 -21.448 1.00 92.56 188 SER A O 1
ATOM 1443 N N . THR A 1 189 ? 4.314 17.661 -22.020 1.00 93.69 189 THR A N 1
ATOM 1444 C CA . THR A 1 189 ? 3.644 18.460 -23.057 1.00 93.69 189 THR A CA 1
ATOM 1445 C C . THR A 1 189 ? 3.012 17.581 -24.132 1.00 93.69 189 THR A C 1
ATOM 1447 O O . THR A 1 189 ? 1.863 17.801 -24.494 1.00 93.69 189 THR A O 1
ATOM 1450 N N . GLN A 1 190 ? 3.715 16.545 -24.601 1.00 91.81 190 GLN A N 1
ATOM 1451 C CA . GLN A 1 190 ? 3.160 15.601 -25.578 1.00 91.81 190 GLN A CA 1
ATOM 1452 C C . GLN A 1 190 ? 1.913 14.880 -25.049 1.00 91.81 190 GLN A C 1
ATOM 1454 O O . GLN A 1 190 ? 0.944 14.696 -25.786 1.00 91.81 190 GLN A O 1
ATOM 1459 N N . ASN A 1 191 ? 1.928 14.476 -23.777 1.00 91.88 191 ASN A N 1
ATOM 1460 C CA . ASN A 1 191 ? 0.774 13.846 -23.144 1.00 91.88 191 ASN A CA 1
ATOM 1461 C C . ASN A 1 191 ? -0.380 14.838 -22.976 1.00 91.88 191 ASN A C 1
ATOM 1463 O O . ASN A 1 191 ? -1.519 14.482 -23.262 1.00 91.88 191 ASN A O 1
ATOM 1467 N N . ASP A 1 192 ? -0.095 16.070 -22.557 1.00 93.56 192 ASP A N 1
ATOM 1468 C CA . ASP A 1 192 ? -1.102 17.117 -22.389 1.00 93.56 192 ASP A CA 1
ATOM 1469 C C . ASP A 1 192 ? -1.775 17.448 -23.728 1.00 93.56 192 ASP A C 1
ATOM 1471 O O . ASP A 1 192 ? -2.998 17.552 -23.793 1.00 93.56 192 ASP A O 1
ATOM 1475 N N . GLU A 1 193 ? -1.010 17.538 -24.819 1.00 93.38 193 GLU A N 1
ATOM 1476 C CA . GLU A 1 193 ? -1.537 17.719 -26.178 1.00 93.38 193 GLU A CA 1
ATOM 1477 C C . GLU A 1 193 ? -2.422 16.542 -26.603 1.00 93.38 193 GLU A C 1
ATOM 1479 O O . GLU A 1 193 ? -3.552 16.743 -27.051 1.00 93.38 193 GLU A O 1
ATOM 1484 N N . ALA A 1 194 ? -1.943 15.307 -26.425 1.00 91.06 194 ALA A N 1
ATOM 1485 C CA . ALA A 1 194 ? -2.682 14.101 -26.797 1.00 91.06 194 ALA A CA 1
ATOM 1486 C C . ALA A 1 194 ? -3.979 13.917 -25.989 1.00 91.06 194 ALA A C 1
ATOM 1488 O O . ALA A 1 194 ? -4.956 13.369 -26.502 1.00 91.06 194 ALA A O 1
ATOM 1489 N N . LEU A 1 195 ? -3.992 14.372 -24.734 1.00 92.19 195 LEU A N 1
ATOM 1490 C CA . LEU A 1 195 ? -5.147 14.317 -23.838 1.00 92.19 195 LEU A CA 1
ATOM 1491 C C . LEU A 1 195 ? -6.054 15.553 -23.947 1.00 92.19 195 LEU A C 1
ATOM 1493 O O . LEU A 1 195 ? -7.097 15.590 -23.295 1.00 92.19 195 LEU A O 1
ATOM 1497 N N . GLY A 1 196 ? -5.686 16.552 -24.757 1.00 93.81 196 GLY A N 1
ATOM 1498 C CA . GLY A 1 196 ? -6.451 17.792 -24.905 1.00 93.81 196 GLY A CA 1
ATOM 1499 C C . GLY A 1 196 ? -6.461 18.663 -23.644 1.00 93.81 196 GLY A C 1
ATOM 1500 O O . GLY A 1 196 ? -7.433 19.370 -23.397 1.00 93.81 196 GLY A O 1
ATOM 1501 N N . LEU A 1 197 ? -5.403 18.592 -22.834 1.00 90.25 197 LEU A N 1
ATOM 1502 C CA . LEU A 1 197 ? -5.239 19.343 -21.584 1.00 90.25 197 LEU A CA 1
ATOM 1503 C C . LEU A 1 197 ? -4.536 20.693 -21.782 1.00 90.25 197 LEU A C 1
ATOM 1505 O O . LEU A 1 197 ? -4.423 21.475 -20.840 1.00 90.25 197 LEU A O 1
ATOM 1509 N N . VAL A 1 198 ? -4.062 20.980 -22.995 1.00 85.06 198 VAL A N 1
ATOM 1510 C CA . VAL A 1 198 ? -3.472 22.277 -23.327 1.00 85.06 198 VAL A CA 1
ATOM 1511 C C . VAL A 1 198 ? -4.597 23.290 -23.530 1.00 85.06 198 VAL A C 1
ATOM 1513 O O . VAL A 1 198 ? -5.330 23.227 -24.517 1.00 85.06 198 VAL A O 1
ATOM 1516 N N . GLU A 1 199 ? -4.742 24.237 -22.601 1.00 67.94 199 GLU A N 1
ATOM 1517 C CA . GLU A 1 199 ? -5.616 25.392 -22.805 1.00 67.94 199 GLU A CA 1
ATOM 1518 C C . GLU A 1 199 ? -5.151 26.181 -24.036 1.00 67.94 199 GLU A C 1
ATOM 1520 O O . GLU A 1 199 ? -3.990 26.587 -24.144 1.00 67.94 199 GLU A O 1
ATOM 1525 N N . SER A 1 200 ? -6.073 26.452 -24.960 1.00 56.22 200 SER A N 1
ATOM 1526 C CA . SER A 1 200 ? -5.862 27.456 -25.994 1.00 56.22 200 SER A CA 1
ATOM 1527 C C . SER A 1 200 ? -5.710 28.817 -25.313 1.00 56.22 200 SER A C 1
ATOM 1529 O O . SER A 1 200 ? -6.707 29.428 -24.928 1.00 56.22 200 SER A O 1
ATOM 1531 N N . GLN A 1 201 ? -4.476 29.288 -25.138 1.00 48.12 201 GLN A N 1
ATOM 1532 C CA . GLN A 1 201 ? -4.205 30.654 -24.690 1.00 48.12 201 GLN A CA 1
ATOM 1533 C C . GLN A 1 201 ? -4.973 31.631 -25.604 1.00 48.12 201 GLN A C 1
ATOM 1535 O O . GLN A 1 201 ? -4.714 31.648 -26.814 1.00 48.12 201 GLN A O 1
ATOM 1540 N N . PRO A 1 202 ? -5.912 32.446 -25.083 1.00 44.94 202 PRO A N 1
ATOM 1541 C CA . PRO A 1 202 ? -6.492 33.515 -25.871 1.00 44.94 202 PRO A CA 1
ATOM 1542 C C . PRO A 1 202 ? -5.370 34.495 -26.201 1.00 44.94 202 PRO A C 1
ATOM 1544 O O . PRO A 1 202 ? -4.679 34.992 -25.313 1.00 44.94 202 PRO A O 1
ATOM 1547 N N . THR A 1 203 ? -5.173 34.766 -27.487 1.00 44.62 203 THR A N 1
ATOM 1548 C CA . THR A 1 203 ? -4.203 35.741 -27.982 1.00 44.62 203 THR A CA 1
ATOM 1549 C C . THR A 1 203 ? -4.618 37.134 -27.498 1.00 44.62 203 THR A C 1
ATOM 1551 O O . THR A 1 203 ? -5.379 37.833 -28.160 1.00 44.62 203 THR A O 1
ATOM 1554 N N . GLN A 1 204 ? -4.153 37.560 -26.323 1.00 40.25 204 GLN A N 1
ATOM 1555 C CA . GLN A 1 204 ? -4.231 38.965 -25.929 1.00 40.25 204 GLN A CA 1
ATOM 1556 C C . GLN A 1 204 ? -3.112 39.727 -26.639 1.00 40.25 204 GLN A C 1
ATOM 1558 O O . GLN A 1 204 ? -2.017 39.927 -26.119 1.00 40.25 204 GLN A O 1
ATOM 1563 N N . SER A 1 205 ? -3.409 40.137 -27.872 1.00 42.91 205 SER A N 1
ATOM 1564 C CA . SER A 1 205 ? -2.752 41.278 -28.500 1.00 42.91 205 SER A CA 1
ATOM 1565 C C . SER A 1 205 ? -3.151 42.516 -27.702 1.00 42.91 205 SER A C 1
ATOM 1567 O O . SER A 1 205 ? -4.265 43.016 -27.835 1.00 42.91 205 SER A O 1
ATOM 1569 N N . TYR A 1 206 ? -2.255 42.989 -26.843 1.00 44.94 206 TYR A N 1
ATOM 1570 C CA . TYR A 1 206 ? -2.326 44.364 -26.367 1.00 44.94 206 TYR A CA 1
ATOM 1571 C C . TYR A 1 206 ? -1.704 45.239 -27.457 1.00 44.94 206 TYR A C 1
ATOM 1573 O O . TYR A 1 206 ? -0.493 45.194 -27.677 1.00 44.94 206 TYR A O 1
ATOM 1581 N N . ALA A 1 207 ? -2.574 45.925 -28.198 1.00 46.81 207 ALA A N 1
ATOM 1582 C CA . ALA A 1 207 ? -2.236 47.087 -29.013 1.00 46.81 207 ALA A CA 1
ATOM 1583 C C . ALA A 1 207 ? -2.213 48.345 -28.135 1.00 46.81 207 ALA A C 1
ATOM 1585 O O . ALA A 1 207 ? -2.997 48.383 -27.155 1.00 46.81 207 ALA A O 1
#

Foldseek 3Di:
DVPWDWDWDWDQDPNDIDIDTTDFAADACAQFPPGDSCNNVVPDDPLCPQQVVLAVVPCVVVVVRNVVRNPDDLVNSVVSVCVVVVPDDSVRDDDDDPTHDDWDWDQDPPSRIDTDDAWDWDADQQLPDIDIDHHDDDPVCVVVNVVVSCCRNPVVCCVPVCVVVCCVVDVDDPVVLVVDVVVVVVVVVVVCVVVVVDDPPDPPPDD

InterPro domains:
  IPR006231 Malate:quinone-oxidoreductase [PF06039] (1-197)

Sequence (207 aa):
PPMSVPHLDTRVVDGKTSLLFGPYAGFTTKFLKHGSFLDLPLSVRAGNIGPMLAVARDNMDLTKYLVSEVMQSMEQRLESLRRFYPEAKAEDWRLEVAGQRVQIIKKDPKKGGILQFGTELVAAKDGSLAALLGASPGASVTVSIMLELIERCFPEQAAGAWAAKLKEIFPAREKVLASDAALYHKVSTQNDEALGLVESQPTQSYA

Radius of gyration: 23.49 Å; chains: 1; bounding box: 50×67×53 Å